Protein AF-A0A4Q5X3L7-F1 (afdb_monomer)

pLDDT: mean 74.36, std 20.64, range [27.23, 98.25]

Mean predicted aligned error: 11.48 Å

Nearest PDB structures (foldseek):
  7yoo-assembly1_R  TM=2.210E-01  e=7.097E+00  Homo sapiens

Structure (mmCIF, N/CA/C/O backbone):
data_AF-A0A4Q5X3L7-F1
#
_entry.id   AF-A0A4Q5X3L7-F1
#
loop_
_atom_site.group_PDB
_atom_site.id
_atom_site.type_symbol
_atom_site.label_atom_id
_atom_site.label_alt_id
_atom_site.label_comp_id
_atom_site.label_asym_id
_atom_site.label_entity_id
_atom_site.label_seq_id
_atom_site.pdbx_PDB_ins_code
_atom_site.Cartn_x
_atom_site.Cartn_y
_atom_site.Cartn_z
_atom_site.occupancy
_atom_site.B_iso_or_equiv
_atom_site.auth_seq_id
_atom_site.auth_comp_id
_atom_site.auth_asym_id
_atom_site.auth_atom_id
_atom_site.pdbx_PDB_model_num
ATOM 1 N N . MET A 1 1 ? -2.180 -1.768 24.817 1.00 49.53 1 MET A N 1
ATOM 2 C CA . MET A 1 1 ? -1.702 -2.960 24.122 1.00 49.53 1 MET A CA 1
ATOM 3 C C . MET A 1 1 ? -0.194 -2.909 24.045 1.00 49.53 1 MET A C 1
ATOM 5 O O . MET A 1 1 ? 0.427 -1.860 23.988 1.00 49.53 1 MET A O 1
ATOM 9 N N . SER A 1 2 ? 0.393 -4.082 24.228 1.00 53.00 2 SER A N 1
ATOM 10 C CA . SER A 1 2 ? 1.805 -4.273 24.520 1.00 53.00 2 SER A CA 1
ATOM 11 C C . SER A 1 2 ? 2.702 -3.933 23.329 1.00 53.00 2 SER A C 1
ATOM 13 O O . SER A 1 2 ? 2.368 -4.245 22.187 1.00 53.00 2 SER A O 1
ATOM 15 N N . SER A 1 3 ? 3.897 -3.420 23.644 1.00 63.09 3 SER A N 1
ATOM 16 C CA . SER A 1 3 ? 5.099 -3.411 22.789 1.00 63.09 3 SER A CA 1
ATOM 17 C C . SER A 1 3 ? 5.259 -4.686 21.945 1.00 63.09 3 SER A C 1
ATOM 19 O O . SER A 1 3 ? 5.790 -4.628 20.848 1.00 63.09 3 SER A O 1
ATOM 21 N N . GLU A 1 4 ? 4.761 -5.820 22.437 1.00 72.69 4 GLU A N 1
ATOM 22 C CA . GLU A 1 4 ? 4.795 -7.141 21.808 1.00 72.69 4 GLU A CA 1
ATOM 23 C C . GLU A 1 4 ? 3.996 -7.240 20.492 1.00 72.69 4 GLU A C 1
ATOM 25 O O . GLU A 1 4 ? 4.441 -7.915 19.572 1.00 72.69 4 GLU A O 1
ATOM 30 N N . HIS A 1 5 ? 2.850 -6.558 20.342 1.00 76.38 5 HIS A N 1
ATOM 31 C CA . HIS A 1 5 ? 2.081 -6.603 19.081 1.00 76.38 5 HIS A CA 1
ATOM 32 C C . HIS A 1 5 ? 2.692 -5.713 18.003 1.00 76.38 5 HIS A C 1
ATOM 34 O O . HIS A 1 5 ? 2.707 -6.087 16.833 1.00 76.38 5 HIS A O 1
ATOM 40 N N . ALA A 1 6 ? 3.206 -4.548 18.400 1.00 78.06 6 ALA A N 1
ATOM 41 C CA . ALA A 1 6 ? 3.977 -3.684 17.515 1.00 78.06 6 ALA A CA 1
ATOM 42 C C . ALA A 1 6 ? 5.273 -4.383 17.071 1.00 78.06 6 ALA A C 1
ATOM 44 O O . ALA A 1 6 ? 5.627 -4.335 15.897 1.00 78.06 6 ALA A O 1
ATOM 45 N N . GLU A 1 7 ? 5.937 -5.099 17.981 1.00 83.00 7 GLU A N 1
ATOM 46 C CA . GLU A 1 7 ? 7.119 -5.911 17.679 1.00 83.00 7 GLU A CA 1
ATOM 47 C C . GLU A 1 7 ? 6.791 -7.079 16.738 1.00 83.00 7 GLU A C 1
ATOM 49 O O . GLU A 1 7 ? 7.483 -7.266 15.740 1.00 83.00 7 GLU A O 1
ATOM 54 N N . ALA A 1 8 ? 5.702 -7.817 16.984 1.00 85.19 8 ALA A N 1
ATOM 55 C CA . ALA A 1 8 ? 5.246 -8.883 16.091 1.00 85.19 8 ALA A CA 1
ATOM 56 C C . ALA A 1 8 ? 4.895 -8.352 14.690 1.00 85.19 8 ALA A C 1
ATOM 58 O O . ALA A 1 8 ? 5.335 -8.924 13.690 1.00 85.19 8 ALA A O 1
ATOM 59 N N . PHE A 1 9 ? 4.174 -7.226 14.618 1.00 88.44 9 PHE A N 1
ATOM 60 C CA . PHE A 1 9 ? 3.873 -6.550 13.358 1.00 88.44 9 PHE A CA 1
ATOM 61 C C . PHE A 1 9 ? 5.153 -6.149 12.623 1.00 88.44 9 PHE A C 1
ATOM 63 O O . PHE A 1 9 ? 5.262 -6.387 11.420 1.00 88.44 9 PHE A O 1
ATOM 70 N N . MET A 1 10 ? 6.132 -5.566 13.322 1.00 90.81 10 MET A N 1
ATOM 71 C CA . MET A 1 10 ? 7.411 -5.190 12.715 1.00 90.81 10 MET A CA 1
ATOM 72 C C . MET A 1 10 ? 8.159 -6.396 12.174 1.00 90.81 10 MET A C 1
ATOM 74 O O . MET A 1 10 ? 8.520 -6.392 11.005 1.00 90.81 10 MET A O 1
ATOM 78 N N . LEU A 1 11 ? 8.310 -7.459 12.964 1.00 90.69 11 LEU A N 1
ATOM 79 C CA . LEU A 1 11 ? 9.000 -8.672 12.526 1.00 90.69 11 LEU A CA 1
ATOM 80 C C . LEU A 1 11 ? 8.369 -9.271 11.261 1.00 90.69 11 LEU A C 1
ATOM 82 O O . LEU A 1 11 ? 9.079 -9.644 10.326 1.00 90.69 11 LEU A O 1
ATOM 86 N N . ALA A 1 12 ? 7.038 -9.356 11.218 1.00 91.88 12 ALA A N 1
ATOM 87 C CA . ALA A 1 12 ? 6.325 -9.888 10.063 1.00 91.88 12 ALA A CA 1
ATOM 88 C C . ALA A 1 12 ? 6.405 -8.945 8.851 1.00 91.88 12 ALA A C 1
ATOM 90 O O . ALA A 1 12 ? 6.654 -9.390 7.730 1.00 91.88 12 ALA A O 1
ATOM 91 N N . SER A 1 13 ? 6.217 -7.641 9.059 1.00 93.62 13 SER A N 1
ATOM 92 C CA . SER A 1 13 ? 6.234 -6.656 7.975 1.00 93.62 13 SER A CA 1
ATOM 93 C C . SER A 1 13 ? 7.632 -6.414 7.399 1.00 93.62 13 SER A C 1
ATOM 95 O O . SER A 1 13 ? 7.736 -6.277 6.180 1.00 93.62 13 SER A O 1
ATOM 97 N N . ASP A 1 14 ? 8.691 -6.471 8.212 1.00 95.56 14 ASP A N 1
ATOM 98 C CA . ASP A 1 14 ? 10.090 -6.396 7.766 1.00 95.56 14 ASP A CA 1
ATOM 99 C C . ASP A 1 14 ? 10.427 -7.567 6.842 1.00 95.56 14 ASP A C 1
ATOM 101 O O . ASP A 1 14 ? 10.959 -7.368 5.752 1.00 95.56 14 ASP A O 1
ATOM 105 N N . ALA A 1 15 ? 10.024 -8.790 7.202 1.00 96.25 15 ALA A N 1
ATOM 106 C CA . ALA A 1 15 ? 10.246 -9.959 6.351 1.00 96.25 15 ALA A CA 1
ATOM 107 C C . ALA A 1 15 ? 9.572 -9.813 4.971 1.00 96.25 15 ALA A C 1
ATOM 109 O O . ALA A 1 15 ? 10.142 -10.176 3.938 1.00 96.25 15 ALA A O 1
ATOM 110 N N . VAL A 1 16 ? 8.358 -9.255 4.936 1.00 96.88 16 VAL A N 1
ATOM 111 C CA . VAL A 1 16 ? 7.615 -9.010 3.689 1.00 96.88 16 VAL A CA 1
ATOM 112 C C . VAL A 1 16 ? 8.241 -7.864 2.890 1.00 96.88 16 VAL A C 1
ATOM 114 O O . VAL A 1 16 ? 8.295 -7.938 1.655 1.00 96.88 16 VAL A O 1
ATOM 117 N N . TYR A 1 17 ? 8.717 -6.819 3.572 1.00 97.50 17 TYR A N 1
ATOM 118 C CA . TYR A 1 17 ? 9.442 -5.708 2.963 1.00 97.50 17 TYR A CA 1
ATOM 119 C C . TYR A 1 17 ? 10.715 -6.210 2.283 1.00 97.50 17 TYR A C 1
ATOM 121 O O . TYR A 1 17 ? 10.894 -5.971 1.088 1.00 97.50 17 TYR A O 1
ATOM 129 N N . ASP A 1 18 ? 11.534 -6.978 3.001 1.00 97.62 18 ASP A N 1
ATOM 130 C CA . ASP A 1 18 ? 12.798 -7.537 2.524 1.00 97.62 18 ASP A CA 1
ATOM 131 C C . ASP A 1 18 ? 12.600 -8.447 1.307 1.00 97.62 18 ASP A C 1
ATOM 133 O O . ASP A 1 18 ? 13.321 -8.323 0.311 1.00 97.62 18 ASP A O 1
ATOM 137 N N . GLU A 1 19 ? 11.588 -9.324 1.322 1.00 97.31 19 GLU A N 1
ATOM 138 C CA . GLU A 1 19 ? 11.255 -10.149 0.155 1.00 97.31 19 GLU A CA 1
ATOM 139 C C . GLU A 1 19 ? 10.884 -9.301 -1.068 1.00 97.31 19 GLU A C 1
ATOM 141 O O . GLU A 1 19 ? 11.340 -9.572 -2.185 1.00 97.31 19 GLU A O 1
ATOM 146 N N . CYS A 1 20 ? 10.049 -8.275 -0.883 1.00 97.94 20 CYS A N 1
ATOM 147 C CA . CYS A 1 20 ? 9.636 -7.400 -1.978 1.00 97.94 20 CYS A CA 1
ATOM 148 C C . CYS A 1 20 ? 10.814 -6.566 -2.491 1.00 97.94 20 CYS A C 1
ATOM 150 O O . CYS A 1 20 ? 11.009 -6.461 -3.704 1.00 97.94 20 CYS A O 1
ATOM 152 N N . GLN A 1 21 ? 11.644 -6.033 -1.595 1.00 98.00 21 GLN A N 1
ATOM 153 C CA . GLN A 1 21 ? 12.841 -5.278 -1.942 1.00 98.00 21 GLN A CA 1
ATOM 154 C C . GLN A 1 21 ? 13.849 -6.145 -2.707 1.00 98.00 21 GLN A C 1
ATOM 156 O O . GLN A 1 21 ? 14.375 -5.711 -3.734 1.00 98.00 21 GLN A O 1
ATOM 161 N N . ALA A 1 22 ? 14.092 -7.384 -2.273 1.00 98.12 22 ALA A N 1
ATOM 162 C CA . ALA A 1 22 ? 14.962 -8.326 -2.976 1.00 98.12 22 ALA A CA 1
ATOM 163 C C . ALA A 1 22 ? 14.414 -8.689 -4.368 1.00 98.12 22 ALA A C 1
ATOM 165 O O . ALA A 1 22 ? 15.167 -8.786 -5.348 1.00 98.12 22 ALA A O 1
ATOM 166 N N . GLY A 1 23 ? 13.093 -8.841 -4.477 1.00 98.12 23 GLY A N 1
ATOM 167 C CA . GLY A 1 23 ? 12.396 -9.027 -5.744 1.00 98.12 23 GLY A CA 1
ATOM 168 C C . GLY A 1 23 ? 12.583 -7.844 -6.697 1.00 98.12 23 GLY A C 1
ATOM 169 O O . GLY A 1 23 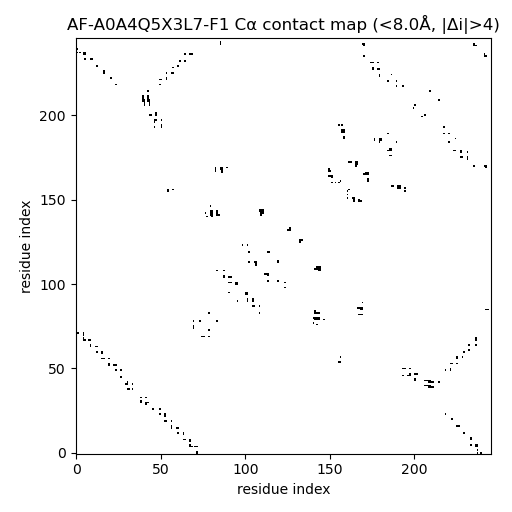? 12.956 -8.038 -7.856 1.00 98.12 23 GLY A O 1
ATOM 170 N N . ILE A 1 24 ? 12.423 -6.618 -6.198 1.00 98.25 24 ILE A N 1
ATOM 171 C CA . ILE A 1 24 ? 12.658 -5.375 -6.947 1.00 98.25 24 ILE A CA 1
ATOM 172 C C . ILE A 1 24 ? 14.127 -5.259 -7.380 1.00 98.25 24 ILE A C 1
ATOM 174 O O . ILE A 1 24 ? 14.402 -4.985 -8.547 1.00 98.25 24 ILE A O 1
ATOM 178 N N . ALA A 1 25 ? 15.080 -5.559 -6.495 1.00 97.75 25 ALA A N 1
ATOM 179 C CA . ALA A 1 25 ? 16.507 -5.560 -6.824 1.00 97.75 25 ALA A CA 1
ATOM 180 C C . ALA A 1 25 ? 16.860 -6.592 -7.914 1.00 97.75 25 ALA A C 1
ATOM 182 O O . ALA A 1 25 ? 17.804 -6.411 -8.686 1.00 97.75 25 ALA A O 1
ATOM 183 N N . THR A 1 26 ? 16.099 -7.684 -8.013 1.00 98.12 26 THR A N 1
ATOM 184 C CA . THR A 1 26 ? 16.244 -8.655 -9.105 1.00 98.12 26 THR A CA 1
ATOM 185 C C . THR A 1 26 ? 15.797 -8.067 -10.446 1.00 98.12 26 THR A C 1
ATOM 187 O O . THR A 1 26 ? 16.439 -8.342 -11.461 1.00 98.12 26 THR A O 1
ATOM 190 N N . LEU A 1 27 ? 14.780 -7.196 -10.466 1.00 98.00 27 LEU A N 1
ATOM 191 C CA . LEU A 1 27 ? 14.381 -6.465 -11.677 1.00 98.00 27 LEU A CA 1
ATOM 192 C C . LEU A 1 27 ? 15.523 -5.568 -12.180 1.00 98.00 27 LEU A C 1
ATOM 194 O O . LEU A 1 27 ? 15.840 -5.592 -13.369 1.00 98.00 27 LEU A O 1
ATOM 198 N N . ASP A 1 28 ? 16.203 -4.852 -11.278 1.00 96.62 28 ASP A N 1
ATOM 199 C CA . ASP A 1 28 ? 17.371 -4.030 -11.631 1.00 96.62 28 ASP A CA 1
ATOM 200 C C . ASP A 1 28 ? 18.507 -4.874 -12.229 1.00 96.62 28 ASP A C 1
ATOM 202 O O . ASP A 1 28 ? 19.097 -4.498 -13.245 1.00 96.62 28 ASP A O 1
ATOM 206 N N . LYS A 1 29 ? 18.783 -6.059 -11.667 1.00 97.12 29 LYS A N 1
ATOM 207 C CA . LYS A 1 29 ? 19.784 -6.990 -12.224 1.00 97.12 29 LYS A CA 1
ATOM 208 C C . LYS A 1 29 ? 19.427 -7.438 -13.643 1.00 97.12 29 LYS A C 1
ATOM 210 O O . LYS A 1 29 ? 20.311 -7.523 -14.499 1.00 97.12 29 LYS A O 1
ATOM 215 N N . ILE A 1 30 ? 18.148 -7.701 -13.919 1.00 96.88 30 ILE A N 1
ATOM 216 C CA . ILE A 1 30 ? 17.678 -8.041 -15.271 1.00 96.88 30 ILE A CA 1
ATOM 217 C C . ILE A 1 30 ? 17.924 -6.865 -16.223 1.00 96.88 30 ILE A C 1
ATOM 219 O O . ILE A 1 30 ? 18.466 -7.057 -17.308 1.00 96.88 30 ILE A O 1
ATOM 223 N N . ILE A 1 31 ? 17.597 -5.638 -15.811 1.00 96.06 31 ILE A N 1
ATOM 224 C CA . ILE A 1 31 ? 17.794 -4.434 -16.633 1.00 96.06 31 ILE A CA 1
ATOM 225 C C . ILE A 1 31 ? 19.276 -4.232 -16.961 1.00 96.06 31 ILE A C 1
ATOM 227 O O . ILE A 1 31 ? 19.621 -4.014 -18.120 1.00 96.06 31 ILE A O 1
ATOM 231 N N . VAL A 1 32 ? 20.157 -4.333 -15.962 1.00 93.88 32 VAL A N 1
ATOM 232 C CA . VAL A 1 32 ? 21.606 -4.126 -16.129 1.00 93.88 32 VAL A CA 1
ATOM 233 C C . VAL A 1 32 ? 22.259 -5.230 -16.968 1.00 93.88 32 VAL A C 1
ATOM 235 O O . VAL A 1 32 ? 23.222 -4.962 -17.681 1.00 93.88 32 VAL A O 1
ATOM 238 N N . SER A 1 33 ? 21.737 -6.459 -16.919 1.00 94.31 33 SER A N 1
ATOM 239 C CA . SER A 1 33 ? 22.231 -7.574 -17.741 1.00 94.31 33 SER A CA 1
ATOM 240 C C . SER A 1 33 ? 21.705 -7.567 -19.182 1.00 94.31 33 SER A C 1
ATOM 242 O O . SER A 1 33 ? 22.247 -8.278 -20.031 1.00 94.31 33 SER A O 1
ATOM 244 N N . CYS A 1 34 ? 20.690 -6.756 -19.495 1.00 93.00 34 CYS A N 1
ATOM 245 C CA . CYS A 1 34 ? 20.227 -6.574 -20.866 1.00 93.00 34 CYS A CA 1
ATOM 246 C C . CYS A 1 34 ? 21.252 -5.798 -21.705 1.00 93.00 34 CYS A C 1
ATOM 248 O O . CYS A 1 34 ? 21.864 -4.835 -21.248 1.00 93.00 34 CYS A O 1
ATOM 250 N N . SER A 1 35 ? 21.366 -6.160 -22.987 1.00 92.81 35 SER A N 1
ATOM 251 C CA . SER A 1 35 ? 22.066 -5.329 -23.975 1.00 92.81 35 SER A CA 1
ATOM 252 C C . SER A 1 35 ? 21.499 -3.906 -23.973 1.00 92.81 35 SER A C 1
ATOM 254 O O . SER A 1 35 ? 20.279 -3.733 -23.900 1.00 92.81 35 SER A O 1
ATOM 256 N N . SER A 1 36 ? 22.368 -2.903 -24.141 1.00 89.62 36 SER A N 1
ATOM 257 C CA . SER A 1 36 ? 21.999 -1.480 -24.201 1.00 89.62 36 SER A CA 1
ATOM 258 C C . SER A 1 36 ? 20.916 -1.166 -25.239 1.00 89.62 36 SER A C 1
ATOM 260 O O . SER A 1 36 ? 20.162 -0.210 -25.070 1.00 89.62 36 SER A O 1
ATOM 262 N N . LEU A 1 37 ? 20.797 -1.997 -26.281 1.00 89.88 37 LEU A N 1
ATOM 263 C CA . LEU A 1 37 ? 19.760 -1.905 -27.313 1.00 89.88 37 LEU A CA 1
ATOM 264 C C . LEU A 1 37 ? 18.338 -2.146 -26.780 1.00 89.88 37 LEU A C 1
ATOM 266 O O . LEU A 1 37 ? 17.383 -1.637 -27.362 1.00 89.88 37 LEU A O 1
ATOM 270 N N . TYR A 1 38 ? 18.198 -2.915 -25.696 1.00 90.94 38 TYR A N 1
ATOM 271 C CA . TYR A 1 38 ? 16.909 -3.355 -25.154 1.00 90.94 38 TYR A CA 1
ATOM 272 C C . TYR A 1 38 ? 16.645 -2.879 -23.723 1.00 90.94 38 TYR A C 1
ATOM 274 O O . TYR A 1 38 ? 15.558 -3.106 -23.196 1.00 90.94 38 TYR A O 1
ATOM 282 N N . THR A 1 39 ? 17.603 -2.218 -23.070 1.00 93.31 39 THR A N 1
ATOM 283 C CA . THR A 1 39 ? 17.503 -1.846 -21.649 1.00 93.31 39 THR A CA 1
ATOM 284 C C . THR A 1 39 ? 16.272 -0.981 -21.342 1.00 93.31 39 THR A C 1
ATOM 286 O O . THR A 1 39 ? 15.605 -1.195 -20.332 1.00 93.31 39 THR A O 1
ATOM 289 N N . ASN A 1 40 ? 15.919 -0.029 -22.211 1.00 91.62 40 ASN A N 1
ATOM 290 C CA . ASN A 1 40 ? 14.751 0.840 -21.994 1.00 91.62 40 ASN A CA 1
ATOM 291 C C . ASN A 1 40 ? 13.416 0.101 -22.203 1.00 91.62 40 ASN A C 1
ATOM 293 O O . ASN A 1 40 ? 12.417 0.407 -21.550 1.00 91.62 40 ASN A O 1
ATOM 297 N N . GLN A 1 41 ? 13.388 -0.886 -23.098 1.00 91.88 41 GLN A N 1
ATOM 298 C CA . GLN A 1 41 ? 12.243 -1.767 -23.310 1.00 91.88 41 GLN A CA 1
ATOM 299 C C . GLN A 1 41 ? 12.096 -2.740 -22.139 1.00 91.88 41 GLN A C 1
ATOM 301 O O . GLN A 1 41 ? 10.982 -2.945 -21.668 1.00 91.88 41 GLN A O 1
ATOM 306 N N . ALA A 1 42 ? 13.208 -3.271 -21.622 1.00 93.12 42 ALA A N 1
ATOM 307 C CA . ALA A 1 42 ? 13.227 -4.114 -20.432 1.00 93.12 42 ALA A CA 1
ATOM 308 C C . ALA A 1 42 ? 12.676 -3.363 -19.211 1.00 93.12 42 ALA A C 1
ATOM 310 O O . ALA A 1 42 ? 11.782 -3.874 -18.546 1.00 93.12 42 ALA A O 1
ATOM 311 N N . ARG A 1 43 ? 13.115 -2.118 -18.967 1.00 94.94 43 ARG A N 1
ATOM 312 C CA . ARG A 1 43 ? 12.538 -1.254 -17.918 1.00 94.94 43 ARG A CA 1
ATOM 313 C C . ARG A 1 43 ? 11.023 -1.146 -18.035 1.00 94.94 43 ARG A C 1
ATOM 315 O O . ARG A 1 43 ? 10.322 -1.347 -17.052 1.00 94.94 43 ARG A O 1
ATOM 322 N N . ASN A 1 44 ? 10.527 -0.858 -19.239 1.00 91.81 44 ASN A N 1
ATOM 323 C CA . ASN A 1 44 ? 9.093 -0.746 -19.479 1.00 91.81 44 ASN A CA 1
ATOM 324 C C 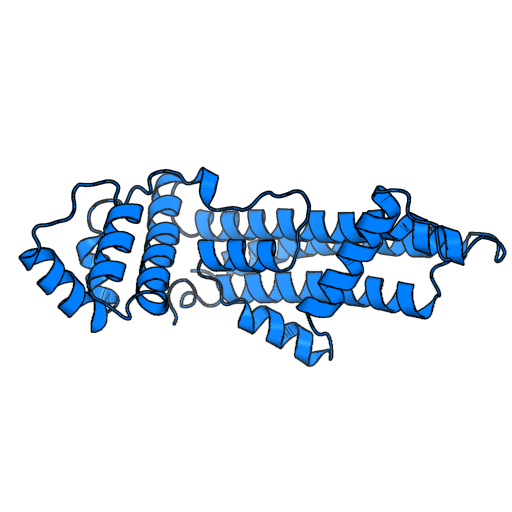. ASN A 1 44 ? 8.378 -2.080 -19.182 1.00 91.81 44 ASN A C 1
ATOM 326 O O . ASN A 1 44 ? 7.472 -2.128 -18.357 1.00 91.81 44 ASN A O 1
ATOM 330 N N . ALA A 1 45 ? 8.863 -3.188 -19.748 1.00 91.25 45 ALA A N 1
ATOM 331 C CA . ALA A 1 45 ? 8.290 -4.520 -19.553 1.00 91.25 45 ALA A CA 1
ATOM 332 C C . ALA A 1 45 ? 8.250 -4.980 -18.082 1.00 91.25 45 ALA A C 1
ATOM 334 O O . ALA A 1 45 ? 7.433 -5.830 -17.732 1.00 91.25 45 ALA A O 1
ATOM 335 N N . LEU A 1 46 ? 9.107 -4.426 -17.220 1.00 95.38 46 LEU A N 1
ATOM 336 C CA . LEU A 1 46 ? 9.197 -4.785 -15.804 1.00 95.38 46 LEU A CA 1
ATOM 337 C C . LEU A 1 46 ? 8.362 -3.886 -14.876 1.00 95.38 46 LEU A C 1
ATOM 339 O O . LEU A 1 46 ? 8.207 -4.232 -13.704 1.00 95.38 46 LEU A O 1
ATOM 343 N N . VAL A 1 47 ? 7.759 -2.790 -15.358 1.00 95.44 47 VAL A N 1
ATOM 344 C CA . VAL A 1 47 ? 6.861 -1.951 -14.532 1.00 95.44 47 VAL A CA 1
ATOM 345 C C . VAL A 1 47 ? 5.676 -2.742 -13.951 1.00 95.44 47 VAL A C 1
ATOM 347 O O . VAL A 1 47 ? 5.381 -2.560 -12.770 1.00 95.44 47 VAL A O 1
ATOM 350 N N . PRO A 1 48 ? 5.009 -3.659 -14.684 1.00 95.06 48 PRO A N 1
ATOM 351 C CA . PRO A 1 48 ? 3.952 -4.482 -14.102 1.00 95.06 48 PRO A CA 1
ATOM 352 C C . PRO A 1 48 ? 4.442 -5.365 -12.949 1.00 95.06 48 PRO A C 1
ATOM 354 O O . PRO A 1 48 ? 3.706 -5.559 -11.985 1.00 95.06 48 PRO A O 1
ATOM 357 N N . ALA A 1 49 ? 5.684 -5.858 -13.014 1.00 96.62 49 ALA A N 1
ATOM 358 C CA . ALA A 1 49 ? 6.288 -6.625 -11.927 1.00 96.62 49 ALA A CA 1
ATOM 359 C C . ALA A 1 49 ? 6.604 -5.732 -10.717 1.00 96.62 49 ALA A C 1
ATOM 361 O O . ALA A 1 49 ? 6.307 -6.114 -9.588 1.00 96.62 49 ALA A O 1
ATOM 362 N N . LEU A 1 50 ? 7.130 -4.522 -10.943 1.00 97.50 50 LEU A N 1
ATOM 363 C CA . LEU A 1 50 ? 7.334 -3.525 -9.886 1.00 97.50 50 LEU A CA 1
ATOM 364 C C . LEU A 1 50 ? 6.017 -3.199 -9.162 1.00 97.50 50 LEU A C 1
ATOM 366 O O . LEU A 1 50 ? 5.957 -3.234 -7.934 1.00 97.50 50 LEU A O 1
ATOM 370 N N . TYR A 1 51 ? 4.942 -2.960 -9.919 1.00 96.88 51 TYR A N 1
ATOM 371 C CA . TYR A 1 51 ? 3.607 -2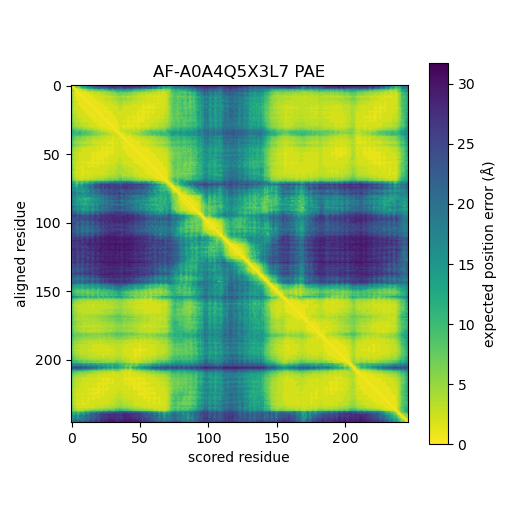.748 -9.363 1.00 96.88 51 TYR A CA 1
ATOM 372 C C . TYR A 1 51 ? 3.094 -3.962 -8.578 1.00 96.88 51 TYR A C 1
ATOM 374 O O . TYR A 1 51 ? 2.496 -3.798 -7.518 1.00 96.88 51 TYR A O 1
ATOM 382 N N . ALA A 1 52 ? 3.336 -5.178 -9.071 1.00 96.06 52 ALA A N 1
ATOM 383 C CA . ALA A 1 52 ? 2.924 -6.396 -8.383 1.00 96.06 52 ALA A CA 1
ATOM 384 C C . ALA A 1 52 ? 3.606 -6.548 -7.013 1.00 96.06 52 ALA A C 1
ATOM 386 O O . ALA A 1 52 ? 2.961 -7.011 -6.075 1.00 96.06 52 ALA A O 1
ATOM 387 N N . TYR A 1 53 ? 4.867 -6.121 -6.863 1.00 97.62 53 TYR A N 1
ATOM 388 C CA . TYR A 1 53 ? 5.528 -6.083 -5.552 1.00 97.62 53 TYR A CA 1
ATOM 389 C C . TYR A 1 53 ? 4.864 -5.087 -4.601 1.00 97.62 53 TYR A C 1
ATOM 391 O O . TYR A 1 53 ? 4.598 -5.449 -3.457 1.00 97.62 53 TYR A O 1
ATOM 399 N N . TRP A 1 54 ? 4.520 -3.884 -5.074 1.00 95.88 54 TRP A N 1
ATOM 400 C CA . TRP A 1 54 ? 3.736 -2.928 -4.284 1.00 95.88 54 TRP A CA 1
ATOM 401 C C . TRP A 1 54 ? 2.393 -3.522 -3.843 1.00 95.88 54 TRP A C 1
ATOM 403 O O . TRP A 1 54 ? 2.060 -3.522 -2.661 1.00 95.88 54 TRP A O 1
ATOM 413 N N . GLU A 1 55 ? 1.621 -4.050 -4.791 1.00 95.06 55 GLU A N 1
ATOM 414 C CA . GLU A 1 55 ? 0.299 -4.607 -4.522 1.00 95.06 55 GLU A CA 1
ATOM 415 C C . GLU A 1 55 ? 0.368 -5.789 -3.547 1.00 95.06 55 GLU A C 1
ATOM 417 O O . GLU A 1 55 ? -0.444 -5.875 -2.621 1.00 95.06 55 GLU A O 1
ATOM 422 N N . ARG A 1 56 ? 1.351 -6.679 -3.726 1.00 94.94 56 ARG A N 1
ATOM 423 C CA . ARG A 1 56 ? 1.625 -7.784 -2.804 1.00 94.94 56 ARG A CA 1
ATOM 424 C C . ARG A 1 56 ? 1.921 -7.251 -1.408 1.00 94.94 56 ARG A C 1
ATOM 426 O O . ARG A 1 56 ? 1.252 -7.666 -0.465 1.00 94.94 56 ARG A O 1
ATOM 433 N N . PHE A 1 57 ? 2.893 -6.347 -1.292 1.00 96.50 57 PHE A N 1
ATOM 434 C CA . PHE A 1 57 ? 3.305 -5.767 -0.021 1.00 96.50 57 PHE A CA 1
ATOM 435 C C . PHE A 1 57 ? 2.106 -5.152 0.703 1.00 96.50 57 PHE A C 1
ATOM 437 O O . PHE A 1 57 ? 1.783 -5.573 1.809 1.00 96.50 57 PHE A O 1
ATOM 444 N N . PHE A 1 58 ? 1.373 -4.254 0.036 1.00 94.12 58 PHE A N 1
ATOM 445 C CA . PHE A 1 58 ? 0.190 -3.602 0.593 1.00 94.12 58 PHE A CA 1
ATOM 446 C C . PHE A 1 58 ? -0.835 -4.606 1.124 1.00 94.12 58 PHE A C 1
ATOM 448 O O . PHE A 1 58 ? -1.333 -4.450 2.231 1.00 94.12 58 PHE A O 1
ATOM 455 N N . ARG A 1 59 ? -1.164 -5.655 0.364 1.00 91.44 59 ARG A N 1
ATOM 456 C CA . ARG A 1 59 ? -2.168 -6.638 0.800 1.00 91.44 59 ARG A CA 1
ATOM 457 C C . ARG A 1 59 ? -1.706 -7.437 2.009 1.00 91.44 59 ARG A C 1
ATOM 459 O O . ARG A 1 59 ? -2.502 -7.663 2.916 1.00 91.44 59 ARG A O 1
ATOM 466 N N . VAL A 1 60 ? -0.447 -7.868 2.010 1.00 92.69 60 VAL A N 1
ATOM 467 C CA . VAL A 1 60 ? 0.100 -8.709 3.076 1.00 92.69 60 VAL A CA 1
ATOM 468 C C . VAL A 1 60 ? 0.255 -7.910 4.366 1.00 92.69 60 VAL A C 1
ATOM 470 O O . VAL A 1 60 ? -0.261 -8.346 5.388 1.00 92.69 60 VAL A O 1
ATOM 473 N N . ILE A 1 61 ? 0.858 -6.716 4.333 1.00 92.06 61 ILE A N 1
ATOM 474 C CA . ILE A 1 61 ? 1.010 -5.898 5.549 1.00 92.06 61 ILE A CA 1
ATOM 475 C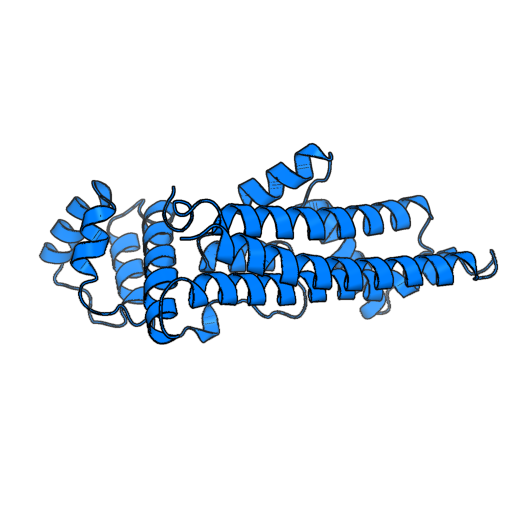 C . ILE A 1 61 ? -0.339 -5.455 6.114 1.00 92.06 61 ILE A C 1
ATOM 477 O O . ILE A 1 61 ? -0.473 -5.292 7.318 1.00 92.06 61 ILE A O 1
ATOM 481 N N . PHE A 1 62 ? -1.347 -5.236 5.265 1.00 88.69 62 PHE A N 1
ATOM 482 C CA . PHE A 1 62 ? -2.665 -4.813 5.728 1.00 88.69 62 PHE A CA 1
ATOM 483 C C . PHE A 1 62 ? -3.414 -5.988 6.362 1.00 88.69 62 PHE A C 1
ATOM 485 O O . PHE A 1 62 ? -4.128 -5.806 7.345 1.00 88.69 62 PHE A O 1
ATOM 492 N N . ALA A 1 63 ? -3.218 -7.204 5.841 1.00 85.69 63 ALA A N 1
ATOM 493 C CA . ALA A 1 63 ? -3.677 -8.426 6.491 1.00 85.69 63 ALA A CA 1
ATOM 494 C C . ALA A 1 63 ? -2.959 -8.658 7.829 1.00 85.69 63 ALA A C 1
ATOM 496 O O . ALA A 1 63 ? -3.618 -8.990 8.810 1.00 85.69 63 ALA A O 1
ATOM 497 N N . GLU A 1 64 ? -1.649 -8.415 7.893 1.00 87.50 64 GLU A N 1
ATOM 498 C CA . GLU A 1 64 ? -0.874 -8.509 9.134 1.00 87.50 64 GLU A CA 1
ATOM 499 C C . GLU A 1 64 ? -1.307 -7.450 10.150 1.00 87.50 64 GLU A C 1
ATOM 501 O O . GLU A 1 64 ? -1.510 -7.753 11.318 1.00 87.50 64 GLU A O 1
ATOM 506 N N . PHE A 1 65 ? -1.568 -6.221 9.703 1.00 85.19 65 PHE A N 1
ATOM 507 C CA . PHE A 1 65 ? -2.137 -5.168 10.540 1.00 85.19 65 PHE A CA 1
ATOM 508 C C . PHE A 1 65 ? -3.463 -5.618 11.167 1.00 85.19 65 PHE A C 1
ATOM 510 O O . PHE A 1 65 ? -3.650 -5.499 12.377 1.00 85.19 65 PHE A O 1
ATOM 517 N N . LEU A 1 66 ? -4.372 -6.186 10.364 1.00 79.56 66 LEU A N 1
ATOM 518 C CA . LEU A 1 66 ? -5.631 -6.745 10.865 1.00 79.56 66 LEU A CA 1
ATOM 519 C C . LEU A 1 66 ? -5.391 -7.903 11.838 1.00 79.56 66 LEU A C 1
ATOM 521 O O . LEU A 1 66 ? -6.107 -8.018 12.833 1.00 79.56 66 LEU A O 1
ATOM 525 N N . HIS A 1 67 ? -4.391 -8.744 11.570 1.00 79.25 67 HIS A N 1
ATOM 526 C CA . HIS A 1 67 ? -4.004 -9.836 12.451 1.00 79.25 67 HIS A CA 1
ATOM 527 C C . HIS A 1 67 ? -3.512 -9.312 13.805 1.00 79.25 67 HIS A C 1
ATOM 529 O O . HIS A 1 67 ? -4.097 -9.672 14.824 1.00 79.25 67 HIS A O 1
ATOM 535 N N . CYS A 1 68 ? -2.534 -8.408 13.844 1.00 78.12 68 CYS A N 1
ATOM 536 C CA . CYS A 1 68 ? -2.009 -7.826 15.081 1.00 78.12 68 CYS A CA 1
ATOM 537 C C . CYS A 1 68 ? -3.080 -7.044 15.855 1.00 78.12 68 CYS A C 1
ATOM 539 O O . CYS A 1 68 ? -3.197 -7.204 17.072 1.00 78.12 68 CYS A O 1
ATOM 541 N N . ALA A 1 69 ? -3.924 -6.277 15.153 1.00 71.38 69 ALA A N 1
ATOM 542 C CA . ALA A 1 69 ? -5.079 -5.610 15.751 1.00 71.38 69 ALA A CA 1
ATOM 543 C C . ALA A 1 69 ? -6.082 -6.611 16.366 1.00 71.38 69 ALA A C 1
ATOM 545 O O . ALA A 1 69 ? -6.762 -6.279 17.334 1.00 71.38 69 ALA A O 1
ATOM 546 N N . SER A 1 70 ? -6.162 -7.839 15.837 1.00 68.31 70 SER A N 1
ATOM 547 C CA . SER A 1 70 ? -7.041 -8.902 16.346 1.00 68.31 70 SER A CA 1
ATOM 548 C C . SER A 1 70 ? -6.453 -9.703 17.508 1.00 68.31 70 SER A C 1
ATOM 550 O O . SER A 1 70 ? -7.137 -9.958 18.498 1.00 68.31 70 SER A O 1
ATOM 552 N N . VAL A 1 71 ? -5.175 -10.085 17.422 1.00 64.75 71 VAL A N 1
ATOM 553 C CA . VAL A 1 71 ? -4.500 -10.926 18.422 1.00 64.75 71 VAL A CA 1
ATOM 554 C C . VAL A 1 71 ? -4.359 -10.180 19.747 1.00 64.75 71 VAL A C 1
ATOM 556 O O . VAL A 1 71 ? -4.459 -10.794 20.809 1.00 64.75 71 VAL A O 1
ATOM 559 N N . GLY A 1 72 ? -4.265 -8.848 19.693 1.00 56.09 72 GLY A N 1
ATOM 560 C CA . GLY A 1 72 ? -4.234 -7.996 20.874 1.00 56.09 72 GLY A CA 1
ATOM 561 C C . GLY A 1 72 ? -5.526 -7.921 21.681 1.00 56.09 72 GLY A C 1
ATOM 562 O O . GLY A 1 72 ? -5.475 -7.406 22.798 1.00 56.09 72 GLY A O 1
ATOM 563 N N . SER A 1 73 ? -6.667 -8.414 21.172 1.00 49.66 73 SER A N 1
ATOM 564 C CA . SER A 1 73 ? -7.957 -8.453 21.884 1.00 49.66 73 SER A CA 1
ATOM 565 C C . SER A 1 73 ? -9.025 -9.298 21.153 1.00 49.66 73 SER A C 1
ATOM 567 O O . SER A 1 73 ? -9.888 -8.748 20.475 1.00 49.66 73 SER A O 1
ATOM 569 N N . ARG A 1 74 ? -9.057 -10.614 21.438 1.00 45.06 74 ARG A N 1
ATOM 570 C CA . ARG A 1 74 ? -10.235 -11.519 21.328 1.00 45.06 74 ARG A CA 1
ATOM 571 C C . ARG A 1 74 ? -10.700 -11.981 19.913 1.00 45.06 74 ARG A C 1
ATOM 573 O O . ARG A 1 74 ? -10.277 -11.454 18.893 1.00 45.06 74 ARG A O 1
ATOM 580 N N . PRO A 1 75 ? -11.524 -13.059 19.834 1.00 46.34 75 PRO A N 1
ATOM 581 C CA . PRO A 1 75 ? -11.965 -13.715 18.587 1.00 46.34 75 PRO A CA 1
ATOM 582 C C . PRO A 1 75 ? -12.660 -12.826 17.537 1.00 46.34 75 PRO A C 1
ATOM 584 O O . PRO A 1 75 ? -13.279 -11.818 17.850 1.00 46.34 75 PRO A O 1
ATOM 587 N N . LEU A 1 76 ? -12.654 -13.293 16.279 1.00 42.38 76 LEU A N 1
ATOM 588 C CA . LEU A 1 76 ? -13.102 -12.620 15.041 1.00 42.38 76 LEU A CA 1
ATOM 589 C C . LEU A 1 76 ? -14.459 -11.871 15.094 1.00 42.38 76 LEU A C 1
ATOM 591 O O . LEU A 1 76 ? -14.673 -10.924 14.344 1.00 42.38 76 LEU A O 1
ATOM 595 N N . HIS A 1 77 ? -15.390 -12.275 15.960 1.00 47.59 77 HIS A N 1
ATOM 596 C CA . HIS A 1 77 ? -16.683 -11.596 16.120 1.00 47.59 77 HIS A CA 1
ATOM 597 C C . HIS A 1 77 ? -16.583 -10.287 16.925 1.00 47.59 77 HIS A C 1
ATOM 599 O O . HIS A 1 77 ? -17.454 -9.432 16.805 1.00 47.59 77 HIS A O 1
ATOM 605 N N . GLU A 1 78 ? -15.516 -10.102 17.701 1.00 45.91 78 GLU A N 1
ATOM 606 C CA . GLU A 1 78 ? -15.220 -8.867 18.433 1.00 45.91 78 GLU A CA 1
ATOM 607 C C . GLU A 1 78 ? -14.404 -7.872 17.590 1.00 45.91 78 GLU A C 1
ATOM 609 O O . GLU A 1 78 ? -14.571 -6.660 17.714 1.00 45.91 78 GLU A O 1
ATOM 614 N N . LEU A 1 79 ? -13.626 -8.367 16.621 1.00 49.69 79 LEU A N 1
ATOM 615 C CA . LEU A 1 79 ? -13.078 -7.570 15.511 1.00 49.69 79 LEU A CA 1
ATOM 616 C C . LEU A 1 79 ? -14.192 -6.801 14.781 1.00 49.69 79 LEU A C 1
ATOM 618 O O . LEU A 1 79 ? -14.047 -5.609 14.506 1.00 49.69 79 LEU A O 1
ATOM 622 N N . ASN A 1 80 ? -15.334 -7.465 14.542 1.00 51.69 80 ASN A N 1
ATOM 623 C CA . ASN A 1 80 ? -16.525 -6.846 13.952 1.00 51.69 80 ASN A CA 1
ATOM 624 C C . ASN A 1 80 ? -17.103 -5.718 14.816 1.00 51.69 80 ASN A C 1
ATOM 626 O O . ASN A 1 80 ? -17.696 -4.766 14.310 1.00 51.69 80 ASN A O 1
ATOM 630 N N . HIS A 1 81 ? -16.918 -5.817 16.125 1.00 49.69 81 HIS A N 1
ATOM 631 C CA . HIS A 1 81 ? -17.384 -4.817 17.062 1.00 49.69 81 HIS A CA 1
ATOM 632 C C . HIS A 1 81 ? -16.472 -3.583 17.049 1.00 49.69 81 HIS A C 1
ATOM 634 O O . HIS A 1 81 ? -16.954 -2.468 16.866 1.00 49.69 81 HIS A O 1
ATOM 640 N N . ASN A 1 82 ? -15.153 -3.766 17.158 1.00 50.00 82 ASN A N 1
ATOM 641 C CA . ASN A 1 82 ? -14.192 -2.662 17.294 1.00 50.00 82 ASN A CA 1
ATOM 642 C C . ASN A 1 82 ? -13.990 -1.863 15.998 1.00 50.00 82 ASN A C 1
ATOM 644 O O . ASN A 1 82 ? -14.144 -0.641 15.995 1.00 50.00 82 ASN A O 1
ATOM 648 N N . LEU A 1 83 ? -13.732 -2.540 14.875 1.00 53.44 83 LEU A N 1
ATOM 649 C CA . LEU A 1 83 ? -13.661 -1.903 13.547 1.00 53.44 83 LEU A CA 1
ATOM 650 C C . LEU A 1 83 ? -15.005 -1.278 13.150 1.00 53.44 83 LEU A C 1
ATOM 652 O O . LEU A 1 83 ? -15.085 -0.247 12.481 1.00 53.44 83 LEU A O 1
ATOM 656 N N . GLY A 1 84 ? -16.075 -1.882 13.64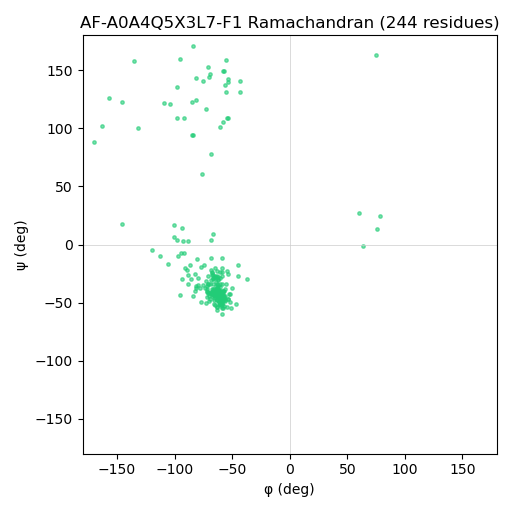3 1.00 54.81 84 GLY A N 1
ATOM 657 C CA . GLY A 1 84 ? -17.415 -1.371 13.558 1.00 54.81 84 GLY A CA 1
ATOM 658 C C . GLY A 1 84 ? -17.634 -0.039 14.282 1.00 54.81 84 GLY A C 1
ATOM 659 O O . GLY A 1 84 ? -18.095 0.937 13.685 1.00 54.81 84 GLY A O 1
ATOM 660 N N . ARG A 1 85 ? -17.277 0.024 15.567 1.00 53.25 85 ARG A N 1
ATOM 661 C CA . ARG A 1 85 ? -17.327 1.242 16.392 1.00 53.25 85 ARG A CA 1
ATOM 662 C C . ARG A 1 85 ? -16.490 2.369 15.794 1.00 53.25 85 ARG A C 1
ATOM 664 O O . ARG A 1 85 ? -16.938 3.512 15.757 1.00 53.25 85 ARG A O 1
ATOM 671 N N . LEU A 1 86 ? -15.322 2.029 15.262 1.00 55.78 86 LEU A N 1
ATOM 672 C CA . LEU A 1 86 ? -14.445 2.922 14.508 1.00 55.78 86 LEU A CA 1
ATOM 673 C C . LEU A 1 86 ? -15.114 3.512 13.268 1.00 55.78 86 LEU A C 1
ATOM 675 O O . LEU A 1 86 ? -15.131 4.729 13.069 1.00 55.78 86 LEU A O 1
ATOM 679 N N . ARG A 1 87 ? -15.714 2.650 12.443 1.00 57.19 87 ARG A N 1
ATOM 680 C CA . ARG A 1 87 ? -16.464 3.074 11.261 1.00 57.19 87 ARG A CA 1
ATOM 681 C C . ARG A 1 87 ? -17.648 3.959 11.641 1.00 57.19 87 ARG A C 1
ATOM 683 O O . ARG A 1 87 ? -17.886 4.954 10.960 1.00 57.19 87 ARG A O 1
ATOM 690 N N . LEU A 1 88 ? -18.377 3.607 12.703 1.00 56.59 88 LEU A N 1
ATOM 691 C CA . LEU A 1 88 ? -19.486 4.401 13.225 1.00 56.59 88 LEU A CA 1
ATOM 692 C C . LEU A 1 88 ? -18.997 5.789 13.606 1.00 56.59 88 LEU A C 1
ATOM 694 O O . LEU A 1 88 ? -19.444 6.755 13.002 1.00 56.59 88 LEU A O 1
ATOM 698 N N . ARG A 1 89 ? -18.039 5.875 14.526 1.00 55.38 89 ARG A N 1
ATOM 699 C CA . ARG A 1 89 ? -17.438 7.125 14.989 1.00 55.38 89 ARG A CA 1
ATOM 700 C C . ARG A 1 89 ? -17.052 8.048 13.832 1.00 55.38 89 ARG A C 1
ATOM 702 O O . ARG A 1 89 ? -17.517 9.181 13.787 1.00 55.38 89 ARG A O 1
ATOM 709 N N . ARG A 1 90 ? -16.311 7.536 12.847 1.00 56.41 90 ARG A N 1
ATOM 710 C CA . ARG A 1 90 ? -15.885 8.333 11.692 1.00 56.41 90 ARG A CA 1
ATOM 711 C C . ARG A 1 90 ? -17.053 8.756 10.810 1.00 56.41 90 ARG A C 1
ATOM 713 O O . ARG A 1 90 ? -17.074 9.875 10.312 1.00 56.41 90 ARG A O 1
ATOM 720 N N . GLU A 1 91 ? -18.040 7.895 10.577 1.00 54.62 91 GLU A N 1
ATOM 721 C CA . GLU A 1 91 ? -19.248 8.288 9.844 1.00 54.62 91 GLU A CA 1
ATOM 722 C C . GLU A 1 91 ? -20.034 9.372 10.604 1.00 54.62 91 GLU A C 1
ATOM 724 O O . GLU A 1 91 ? -20.554 10.279 9.957 1.00 54.62 91 GLU A O 1
ATOM 729 N N . LEU A 1 92 ? -20.046 9.363 11.943 1.00 54.47 92 LEU A N 1
ATOM 730 C CA . LEU A 1 92 ? -20.568 10.479 12.739 1.00 54.47 92 LEU A CA 1
ATOM 731 C C . LEU A 1 92 ? -19.692 11.731 12.528 1.00 54.47 92 LEU A C 1
ATOM 733 O O . LEU A 1 92 ? -20.203 12.759 12.112 1.00 54.47 92 LEU A O 1
ATOM 737 N N . GLU A 1 93 ? -18.373 11.659 12.683 1.00 53.22 93 GLU A N 1
ATOM 738 C CA . GLU A 1 93 ? -17.467 12.813 12.513 1.00 53.22 93 GLU A CA 1
ATOM 739 C C . GLU A 1 93 ? -17.507 13.419 11.095 1.00 53.22 93 GLU A C 1
ATOM 741 O O . GLU A 1 93 ? -17.451 14.638 10.932 1.00 53.22 93 GLU A O 1
ATOM 746 N N . THR A 1 94 ? -17.650 12.586 10.057 1.00 50.88 94 THR A N 1
ATOM 747 C CA . THR A 1 94 ? -17.587 13.022 8.649 1.00 50.88 94 THR A CA 1
ATOM 748 C C . THR A 1 94 ? -18.957 13.355 8.048 1.00 50.88 94 THR A C 1
ATOM 750 O O . THR A 1 94 ? -19.025 14.163 7.126 1.00 50.88 94 THR A O 1
ATOM 753 N N . ARG A 1 95 ? -20.051 12.713 8.495 1.00 50.31 95 ARG A N 1
ATOM 754 C CA . ARG A 1 95 ? -21.403 12.903 7.926 1.00 50.31 95 ARG A CA 1
ATOM 755 C C . ARG A 1 95 ? -22.393 13.586 8.861 1.00 50.31 95 ARG A C 1
ATOM 757 O O . ARG A 1 95 ? -23.462 13.972 8.396 1.00 50.31 95 ARG A O 1
ATOM 764 N N . ALA A 1 96 ? -22.083 13.792 10.138 1.00 51.66 96 ALA A N 1
ATOM 765 C CA . ALA A 1 96 ? -22.971 14.499 11.059 1.00 51.66 96 ALA A CA 1
ATOM 766 C C . ALA A 1 96 ? -22.952 16.016 10.853 1.00 51.66 96 ALA A C 1
ATOM 768 O O . ALA A 1 96 ? -22.614 16.786 11.747 1.00 51.66 96 ALA A O 1
ATOM 769 N N . HIS A 1 97 ? -23.322 16.482 9.667 1.00 49.03 97 HIS A N 1
ATOM 770 C CA . HIS A 1 97 ? -23.678 17.890 9.482 1.00 49.03 97 HIS A CA 1
ATOM 771 C C . HIS A 1 97 ? -25.172 18.096 9.734 1.00 49.03 97 HIS A C 1
ATOM 773 O O . HIS A 1 97 ? -25.601 19.191 10.096 1.00 49.03 97 HIS A O 1
ATOM 779 N N . THR A 1 98 ? -25.959 17.020 9.614 1.00 51.16 98 THR A N 1
ATOM 780 C CA . THR A 1 98 ? -27.381 17.002 9.934 1.00 51.16 98 THR A CA 1
ATOM 781 C C . THR A 1 98 ? -27.766 15.758 10.733 1.00 51.16 98 THR A C 1
ATOM 783 O O . THR A 1 98 ? -27.100 14.722 10.730 1.00 51.16 98 THR A O 1
ATOM 786 N N . ARG A 1 99 ? -28.890 15.867 11.438 1.00 48.59 99 ARG A N 1
ATOM 787 C CA . ARG A 1 99 ? -29.443 14.816 12.294 1.00 48.59 99 ARG A CA 1
ATOM 788 C C . ARG A 1 99 ? -29.917 13.571 11.526 1.00 48.59 99 ARG A C 1
ATOM 790 O O . ARG A 1 99 ? -29.919 12.483 12.095 1.00 48.59 99 ARG A O 1
ATOM 797 N N . ASP A 1 100 ? -30.293 13.713 10.259 1.00 54.81 100 ASP A N 1
ATOM 798 C CA . ASP A 1 100 ? -30.807 12.604 9.445 1.00 54.81 100 ASP A CA 1
ATOM 799 C C . ASP A 1 100 ? -29.681 11.751 8.836 1.00 54.81 100 ASP A C 1
ATOM 801 O O . ASP A 1 100 ? -29.859 10.558 8.586 1.00 54.81 100 ASP A O 1
ATOM 805 N N . ASP A 1 101 ? -28.493 12.326 8.645 1.00 55.88 101 ASP A N 1
ATOM 806 C CA . ASP A 1 101 ? -27.305 11.608 8.165 1.00 55.88 101 ASP A CA 1
ATOM 807 C C . ASP A 1 101 ? -26.738 10.675 9.236 1.00 55.88 101 ASP A C 1
ATOM 809 O O . ASP A 1 101 ? -26.419 9.517 8.968 1.00 55.88 101 ASP A O 1
ATOM 813 N N . LEU A 1 102 ? -26.723 11.169 10.471 1.00 53.47 102 LEU A N 1
ATOM 814 C CA . LEU A 1 102 ? -26.420 10.428 11.690 1.00 53.47 102 LEU A CA 1
ATOM 815 C C . LEU A 1 102 ? -27.339 9.209 11.878 1.00 53.47 102 LEU A C 1
ATOM 817 O O . LEU A 1 102 ? -26.873 8.092 12.107 1.00 53.47 102 LEU A O 1
ATOM 821 N N . LEU A 1 103 ? -28.652 9.418 11.737 1.00 54.12 103 LEU A N 1
ATOM 822 C CA . LEU A 1 103 ? -29.661 8.364 11.861 1.00 54.12 103 LEU A CA 1
ATOM 823 C C . LEU A 1 103 ? -29.530 7.294 10.773 1.00 54.12 103 LEU A C 1
ATOM 825 O O . LEU A 1 103 ? -29.613 6.105 11.075 1.00 54.12 103 LEU A O 1
ATOM 829 N N . ARG A 1 104 ? -29.265 7.702 9.527 1.00 56.16 104 ARG A N 1
ATOM 830 C CA . ARG A 1 104 ? -28.991 6.773 8.421 1.00 56.16 104 ARG A CA 1
ATOM 831 C C . ARG A 1 104 ? -27.694 5.995 8.622 1.00 56.16 104 ARG A C 1
ATOM 833 O O . ARG A 1 104 ? -27.653 4.807 8.313 1.00 56.16 104 ARG A O 1
ATOM 840 N N . GLY A 1 105 ? -26.653 6.635 9.156 1.00 53.59 105 GLY A N 1
ATOM 841 C CA . GLY A 1 105 ? -25.397 5.979 9.519 1.00 53.59 105 GLY A CA 1
ATOM 842 C C . GLY A 1 105 ? -25.622 4.869 10.543 1.00 53.59 105 GLY A C 1
ATOM 843 O O . GLY A 1 105 ? -25.271 3.723 10.281 1.00 53.59 105 GLY A O 1
ATOM 844 N N . LEU A 1 106 ? -26.312 5.181 11.644 1.00 52.62 106 LEU A N 1
ATOM 845 C CA . LEU A 1 106 ? -26.694 4.208 12.674 1.00 52.62 106 LEU A CA 1
ATOM 846 C C . LEU A 1 106 ? -27.548 3.059 12.113 1.00 52.62 106 LEU A C 1
ATOM 848 O O . LEU A 1 106 ? -27.267 1.904 12.414 1.00 52.62 106 LEU A O 1
ATOM 852 N N . GLN A 1 107 ? -28.530 3.351 11.251 1.00 55.84 107 GLN A N 1
ATOM 853 C CA . GLN A 1 107 ? -29.349 2.330 10.573 1.00 55.84 107 GLN A CA 1
ATOM 854 C C . GLN A 1 107 ? -28.526 1.393 9.685 1.00 55.84 107 GLN A C 1
ATOM 856 O O . GLN A 1 107 ? -28.741 0.185 9.679 1.00 55.84 107 GLN A O 1
ATOM 861 N N . THR A 1 108 ? -27.583 1.950 8.924 1.00 51.53 108 THR A N 1
ATOM 862 C CA . THR A 1 108 ? -26.721 1.179 8.013 1.00 51.53 108 THR A CA 1
ATOM 863 C C . THR A 1 108 ? -25.774 0.258 8.788 1.00 51.53 108 THR A C 1
ATOM 865 O O . THR A 1 108 ? -25.298 -0.745 8.263 1.00 51.53 108 THR A O 1
ATOM 868 N N . ILE A 1 109 ? -25.487 0.620 10.037 1.00 47.66 109 ILE A N 1
ATOM 869 C CA . ILE A 1 109 ? -24.479 0.000 10.888 1.00 47.66 109 ILE A CA 1
ATOM 870 C C . ILE A 1 109 ? -25.080 -1.073 11.802 1.00 47.66 109 ILE A C 1
ATOM 872 O O . ILE A 1 109 ? -24.494 -2.145 11.916 1.00 47.66 109 ILE A O 1
ATOM 876 N N . SER A 1 110 ? -26.237 -0.820 12.420 1.00 49.03 110 SER A N 1
ATOM 877 C CA . SER A 1 110 ? -26.841 -1.744 13.392 1.00 49.03 110 SER A CA 1
ATOM 878 C C . SER A 1 110 ? -27.725 -2.826 12.769 1.00 49.03 110 SER A C 1
ATOM 880 O O . SER A 1 110 ? -28.071 -3.786 13.451 1.00 49.03 110 SER A O 1
ATOM 882 N N . GLY A 1 111 ? -28.161 -2.656 11.514 1.00 45.47 111 GLY A N 1
ATOM 883 C CA . GLY A 1 111 ? -29.093 -3.575 10.847 1.00 45.47 111 GLY A CA 1
ATOM 884 C C . GLY A 1 111 ? -30.491 -3.669 11.488 1.00 45.47 111 GLY A C 1
ATOM 885 O O . GLY A 1 111 ? -31.347 -4.385 10.974 1.00 45.47 111 GLY A O 1
ATOM 886 N N . ALA A 1 112 ? -30.749 -2.946 12.584 1.00 46.22 112 ALA A N 1
ATOM 887 C CA . ALA A 1 112 ? -32.019 -2.922 13.303 1.00 46.22 112 ALA A CA 1
ATOM 888 C C . ALA A 1 112 ? -32.905 -1.745 12.854 1.00 46.22 112 ALA A C 1
ATOM 890 O O . ALA A 1 112 ? -32.416 -0.745 12.317 1.00 46.22 112 ALA A O 1
ATOM 891 N N . GLN A 1 113 ? -34.223 -1.836 13.098 1.00 42.66 113 GLN A N 1
ATOM 892 C CA . GLN A 1 113 ? -35.113 -0.682 12.926 1.00 42.66 113 GLN A CA 1
ATOM 893 C C . GLN A 1 113 ? -34.577 0.517 13.727 1.00 42.66 113 GLN A C 1
ATOM 895 O O . GLN A 1 113 ? -34.100 0.330 14.849 1.00 42.66 113 GLN A O 1
ATOM 900 N N . PRO A 1 114 ? -34.643 1.743 13.170 1.00 43.31 114 PRO A N 1
ATOM 901 C CA . PRO A 1 114 ? -34.142 2.924 13.857 1.00 43.31 114 PRO A CA 1
ATOM 902 C C . PRO A 1 114 ? -34.829 3.054 15.220 1.00 43.31 114 PRO A C 1
ATOM 904 O O . PRO A 1 114 ? -36.054 2.895 15.288 1.00 43.31 114 PRO A O 1
ATOM 907 N N . PRO A 1 115 ? -34.088 3.380 16.293 1.00 48.38 115 PRO A N 1
ATOM 908 C CA . PRO A 1 115 ? -34.722 3.700 17.558 1.00 48.38 115 PRO A CA 1
ATOM 909 C C . PRO A 1 115 ? -35.708 4.865 17.357 1.00 48.38 115 PRO A C 1
ATOM 911 O O . PRO A 1 115 ? -35.487 5.723 16.487 1.00 48.38 115 PRO A O 1
ATOM 914 N N . PRO A 1 116 ? -36.798 4.924 18.141 1.00 47.41 116 PRO A N 1
ATOM 915 C CA . PRO A 1 116 ? -37.750 6.023 18.125 1.00 47.41 116 PRO A CA 1
ATOM 916 C C . PRO A 1 116 ? -37.055 7.388 18.075 1.00 47.41 116 PRO A C 1
ATOM 918 O O . PRO A 1 116 ? -36.057 7.633 18.750 1.00 47.41 116 PRO A O 1
ATOM 921 N N . LEU A 1 117 ? -37.616 8.321 17.301 1.00 44.84 117 LEU A N 1
ATOM 922 C CA . LEU A 1 117 ? -37.001 9.613 16.963 1.00 44.84 117 LEU A CA 1
ATOM 923 C C . LEU A 1 117 ? -36.556 10.457 18.187 1.00 44.84 117 LEU A C 1
ATOM 925 O O . LEU A 1 117 ? -35.705 11.345 18.062 1.00 44.84 117 LEU A O 1
ATOM 929 N N . ALA A 1 118 ? -37.156 10.198 19.352 1.00 45.59 118 ALA A N 1
ATOM 930 C CA . ALA A 1 118 ? -36.837 10.803 20.643 1.00 45.59 118 ALA A CA 1
ATOM 931 C C . ALA A 1 118 ? -35.621 10.157 21.341 1.00 45.59 118 ALA A C 1
ATOM 933 O O . ALA A 1 118 ? -34.807 10.880 21.912 1.00 45.59 118 ALA A O 1
ATOM 934 N N . GLU A 1 119 ? -35.452 8.837 21.244 1.00 50.00 119 GLU A N 1
ATOM 935 C CA . GLU A 1 119 ? -34.248 8.133 21.706 1.00 50.00 119 GLU A CA 1
ATOM 936 C C . GLU A 1 119 ? -33.066 8.476 20.813 1.00 50.00 119 GLU A C 1
ATOM 938 O O . GLU A 1 119 ? -32.053 8.942 21.313 1.00 50.00 119 GLU A O 1
ATOM 943 N N . ALA A 1 120 ? -33.243 8.429 19.491 1.00 48.28 120 ALA A N 1
ATOM 944 C CA . ALA A 1 120 ? -32.263 8.932 18.531 1.00 48.28 120 ALA A CA 1
ATOM 945 C C . ALA A 1 120 ? -31.782 10.363 18.844 1.00 48.28 120 ALA A C 1
ATOM 947 O O . ALA A 1 120 ? -30.611 10.680 18.673 1.00 48.28 120 ALA A O 1
ATOM 948 N N . ARG A 1 121 ? -32.670 11.247 19.325 1.00 44.22 121 ARG A N 1
ATOM 949 C CA . ARG A 1 121 ? -32.302 12.613 19.747 1.00 44.22 121 ARG A CA 1
ATOM 950 C C . ARG A 1 121 ? -31.422 12.635 20.986 1.00 44.22 121 ARG A C 1
ATOM 952 O O . ARG A 1 121 ? -30.467 13.401 20.999 1.00 44.22 121 ARG A O 1
ATOM 959 N N . LYS A 1 122 ? -31.745 11.836 22.004 1.00 49.38 122 LYS A N 1
ATOM 960 C CA . LYS A 1 122 ? -30.918 11.717 23.212 1.00 49.38 122 LYS A CA 1
ATOM 961 C C . LYS A 1 122 ? -29.555 11.109 22.889 1.00 49.38 122 LYS A C 1
ATOM 963 O O . LYS A 1 122 ? -28.555 11.659 23.317 1.00 49.38 122 LYS A O 1
ATOM 968 N N . LEU A 1 123 ? -29.540 10.064 22.065 1.00 49.41 123 LEU A N 1
ATOM 969 C CA . LEU A 1 123 ? -28.346 9.342 21.623 1.00 49.41 123 LEU A CA 1
ATOM 970 C C . LEU A 1 123 ? -27.379 10.229 20.833 1.00 49.41 123 LEU A C 1
ATOM 972 O O . LEU A 1 123 ? -26.174 10.170 21.025 1.00 49.41 123 LEU A O 1
ATOM 976 N N . LEU A 1 124 ? -27.906 11.073 19.944 1.00 47.50 124 LEU A N 1
ATOM 977 C CA . LEU A 1 124 ? -27.094 11.987 19.137 1.00 47.50 124 LEU A CA 1
ATOM 978 C C . LEU A 1 124 ? -26.665 13.241 19.898 1.00 47.50 124 LEU A C 1
ATOM 980 O O . LEU A 1 124 ? -25.617 13.805 19.594 1.00 47.50 124 LEU A O 1
ATOM 984 N N . ALA A 1 125 ? -27.466 13.681 20.872 1.00 47.66 125 ALA A N 1
ATOM 985 C CA . ALA A 1 125 ? -27.085 14.757 21.778 1.00 47.66 125 ALA A CA 1
ATOM 986 C C . ALA A 1 125 ? -25.986 14.309 22.755 1.00 47.66 125 ALA A C 1
ATOM 988 O O . ALA A 1 125 ? -25.115 15.110 23.058 1.00 47.66 125 ALA A O 1
ATOM 989 N N . SER A 1 126 ? -25.987 13.044 23.189 1.00 45.12 126 SER A N 1
ATOM 990 C CA . SER A 1 126 ? -24.976 12.494 24.098 1.00 45.12 126 SER A CA 1
ATOM 991 C C . SER A 1 126 ? -23.690 12.054 23.378 1.00 45.12 126 SER A C 1
ATOM 993 O O . SER A 1 126 ? -22.589 12.363 23.821 1.00 45.12 126 SER A O 1
ATOM 995 N N . ALA A 1 127 ? -23.801 11.437 22.194 1.00 44.72 127 ALA A N 1
ATOM 996 C CA . ALA A 1 127 ? -22.649 10.992 21.399 1.00 44.72 127 ALA A CA 1
ATOM 997 C C . ALA A 1 127 ? -21.791 12.139 20.831 1.00 44.72 127 ALA A C 1
ATOM 999 O O . ALA A 1 127 ? -20.615 11.936 20.537 1.00 44.72 127 ALA A O 1
ATOM 1000 N N . ARG A 1 128 ? -22.366 13.339 20.662 1.00 45.19 128 ARG A N 1
ATOM 1001 C CA . ARG A 1 128 ? -21.637 14.534 20.209 1.00 45.19 128 ARG A CA 1
ATOM 1002 C C . ARG A 1 128 ? -20.675 15.070 21.276 1.00 45.19 128 ARG A C 1
ATOM 1004 O O . ARG A 1 128 ? -19.668 15.673 20.915 1.00 45.19 128 ARG A O 1
ATOM 1011 N N . ASP A 1 129 ? -20.980 14.825 22.550 1.00 45.00 129 ASP A N 1
ATOM 1012 C CA . ASP A 1 129 ? -20.270 15.424 23.678 1.00 45.00 129 ASP A CA 1
ATOM 1013 C C . ASP A 1 129 ? -19.329 14.434 24.389 1.00 45.00 129 ASP A C 1
ATOM 1015 O O . ASP A 1 129 ? -18.419 14.874 25.094 1.00 45.00 129 ASP A O 1
ATOM 1019 N N . THR A 1 130 ? -19.446 13.108 24.196 1.00 45.28 130 THR A N 1
ATOM 1020 C CA . THR A 1 130 ? -18.420 12.160 24.680 1.00 45.28 130 THR A CA 1
ATOM 1021 C C . THR A 1 130 ? -18.401 10.819 23.933 1.00 45.28 130 THR A C 1
ATOM 1023 O O . THR A 1 130 ? -19.373 10.068 23.901 1.00 45.28 130 THR A O 1
ATOM 1026 N N . LEU A 1 131 ? -17.225 10.450 23.420 1.00 44.34 131 LEU A N 1
ATOM 1027 C CA . LEU A 1 131 ? -16.910 9.127 22.858 1.00 44.34 131 LEU A CA 1
ATOM 1028 C C . LEU A 1 131 ? -17.083 7.958 23.830 1.00 44.34 131 LEU A C 1
ATOM 1030 O O . LEU A 1 131 ? -17.375 6.838 23.419 1.00 44.34 131 LEU A O 1
ATOM 1034 N N . HIS A 1 132 ? -16.934 8.246 25.118 1.00 42.78 132 HIS A N 1
ATOM 1035 C CA . HIS A 1 132 ? -17.053 7.297 26.216 1.00 42.78 132 HIS A CA 1
ATOM 1036 C C . HIS A 1 132 ? -18.490 6.781 26.423 1.00 42.78 132 HIS A C 1
ATOM 1038 O O . HIS A 1 132 ? -18.692 5.695 26.954 1.00 42.78 132 HIS A O 1
ATOM 1044 N N . GLU A 1 133 ? -19.509 7.513 25.963 1.00 43.03 133 GLU A N 1
ATOM 1045 C CA . GLU A 1 133 ? -20.911 7.080 26.071 1.00 43.03 133 GLU A CA 1
ATOM 1046 C C . GLU A 1 133 ? -21.383 6.286 24.840 1.00 43.03 133 GLU A C 1
ATOM 1048 O O . GLU A 1 133 ? -22.319 5.492 24.935 1.00 43.03 133 GLU A O 1
ATOM 1053 N N . ILE A 1 134 ? -20.692 6.414 23.696 1.00 44.94 134 ILE A N 1
ATOM 1054 C CA . ILE A 1 134 ? -20.873 5.519 22.538 1.00 44.94 134 ILE A CA 1
ATOM 1055 C C . ILE A 1 134 ? -20.500 4.085 22.935 1.00 44.94 134 ILE A C 1
ATOM 1057 O O . ILE A 1 134 ? -21.169 3.147 22.518 1.00 44.94 134 ILE A O 1
ATOM 1061 N N . GLU A 1 135 ? -19.478 3.914 23.777 1.00 44.03 135 GLU A N 1
ATOM 1062 C CA . GLU A 1 135 ? -19.095 2.624 24.369 1.00 44.03 135 GLU A CA 1
ATOM 1063 C C . GLU A 1 135 ? -20.206 2.011 25.218 1.00 44.03 135 GLU A C 1
ATOM 1065 O O . GLU A 1 135 ? -20.550 0.853 25.005 1.00 44.03 135 GLU A O 1
ATOM 1070 N N . GLN A 1 136 ? -20.825 2.800 26.098 1.00 45.31 136 GLN A N 1
ATOM 1071 C CA . GLN A 1 136 ? -21.918 2.344 26.968 1.00 45.31 136 GLN A CA 1
ATOM 1072 C C . GLN A 1 136 ? -23.189 1.968 26.189 1.00 45.31 136 GLN A C 1
ATOM 1074 O O . GLN A 1 136 ? -23.956 1.105 26.603 1.00 45.31 136 GLN A O 1
ATOM 1079 N N . LEU A 1 137 ? -23.415 2.577 25.023 1.00 42.00 137 LEU A N 1
ATOM 1080 C CA . LEU A 1 137 ? -24.501 2.195 24.111 1.00 42.00 137 LEU A CA 1
ATOM 1081 C C . LEU A 1 137 ? -24.239 0.895 23.347 1.00 42.00 137 LEU A C 1
ATOM 1083 O O . LEU A 1 137 ? -25.169 0.295 22.808 1.00 42.00 137 LEU A O 1
ATOM 1087 N N . CYS A 1 138 ? -22.980 0.471 23.297 1.00 42.88 138 CYS A N 1
ATOM 1088 C CA . CYS A 1 138 ? -22.514 -0.715 22.595 1.00 42.88 138 CYS A CA 1
ATOM 1089 C C . CYS A 1 138 ? -22.297 -1.910 23.539 1.00 42.88 138 CYS A C 1
ATOM 1091 O O . CYS A 1 138 ? -21.677 -2.887 23.130 1.00 42.88 138 CYS A O 1
ATOM 1093 N N . ASP A 1 139 ? -22.850 -1.878 24.760 1.00 43.31 139 ASP A N 1
ATOM 1094 C CA . ASP A 1 139 ? -22.846 -3.009 25.708 1.00 43.31 139 ASP A CA 1
ATOM 1095 C C . ASP A 1 139 ? -23.525 -4.279 25.144 1.00 43.31 139 ASP A C 1
ATOM 1097 O O . ASP A 1 139 ? -23.381 -5.374 25.689 1.00 43.31 139 ASP A O 1
ATOM 1101 N N . ALA A 1 140 ? -24.230 -4.162 24.013 1.00 42.53 140 ALA A N 1
ATOM 1102 C CA . ALA A 1 140 ? -24.573 -5.284 23.148 1.00 42.53 140 ALA A CA 1
ATOM 1103 C C . ALA A 1 140 ? -23.584 -5.371 21.966 1.00 42.53 140 ALA A C 1
ATOM 1105 O O . ALA A 1 140 ? -23.321 -4.351 21.321 1.00 42.53 140 ALA A O 1
ATOM 1106 N N . PRO A 1 141 ? -23.076 -6.569 21.608 1.00 45.00 141 PRO A N 1
ATOM 1107 C CA . PRO A 1 141 ? -22.141 -6.721 20.500 1.00 45.00 141 PRO A CA 1
ATOM 1108 C C . PRO A 1 141 ? -22.759 -6.193 19.198 1.00 45.00 141 PRO A C 1
ATOM 1110 O O . PRO A 1 141 ? -23.627 -6.826 18.600 1.00 45.00 141 PRO A O 1
ATOM 1113 N N . LEU A 1 142 ? -22.306 -5.015 18.757 1.00 46.09 142 LEU A N 1
ATOM 1114 C CA . LEU A 1 142 ? -22.560 -4.486 17.421 1.00 46.09 142 LEU A CA 1
ATOM 1115 C C . LEU A 1 142 ? -22.132 -5.525 16.382 1.00 46.09 142 LEU A C 1
ATOM 1117 O O . LEU A 1 142 ? -20.944 -5.769 16.177 1.00 46.09 142 LEU A O 1
ATOM 1121 N N . SER A 1 143 ? -23.119 -6.127 15.731 1.00 42.66 143 SER A N 1
ATOM 1122 C CA . SER A 1 143 ? -22.921 -6.987 14.577 1.00 42.66 143 SER A CA 1
ATOM 1123 C C . SER A 1 143 ? -23.171 -6.148 13.333 1.00 42.66 143 SER A C 1
ATOM 1125 O O . SER A 1 143 ? -24.298 -5.738 13.059 1.00 42.66 143 SER A O 1
ATOM 1127 N N . PHE A 1 144 ? -22.100 -5.842 12.607 1.00 48.91 144 PHE A N 1
ATOM 1128 C CA . PHE A 1 144 ? -22.214 -5.210 11.301 1.00 48.91 144 PHE A CA 1
ATOM 1129 C C . PHE A 1 144 ? -22.670 -6.256 10.298 1.00 48.91 144 PHE A C 1
ATOM 1131 O O . PHE A 1 144 ? -22.214 -7.397 10.327 1.00 48.91 144 PHE A O 1
ATOM 1138 N N . VAL A 1 145 ? -23.552 -5.829 9.398 1.00 45.31 145 VAL A N 1
ATOM 1139 C CA . VAL A 1 145 ? -24.290 -6.705 8.481 1.00 45.31 145 VAL A CA 1
ATOM 1140 C C . VAL A 1 145 ? -23.370 -7.502 7.547 1.00 45.31 145 VAL A C 1
ATOM 1142 O O . VAL A 1 145 ? -23.780 -8.561 7.087 1.00 45.31 145 VAL A O 1
ATOM 1145 N N . ASP A 1 146 ? -22.136 -7.038 7.290 1.00 54.88 146 ASP A N 1
ATOM 1146 C CA . ASP A 1 146 ? -21.200 -7.774 6.436 1.00 54.88 146 ASP A CA 1
ATOM 1147 C C . ASP A 1 146 ? -19.713 -7.337 6.569 1.00 54.88 146 ASP A C 1
ATOM 1149 O O . ASP A 1 146 ? -19.312 -6.309 5.997 1.00 54.88 146 ASP A O 1
ATOM 1153 N N . PRO A 1 147 ? -18.870 -8.102 7.291 1.00 55.91 147 PRO A N 1
ATOM 1154 C CA . PRO A 1 147 ? -17.416 -7.908 7.358 1.00 55.91 147 PRO A CA 1
ATOM 1155 C C . PRO A 1 147 ? -16.705 -8.090 6.010 1.00 55.91 147 PRO A C 1
ATOM 1157 O O . PRO A 1 147 ? -15.629 -7.527 5.801 1.00 55.91 147 PRO A O 1
ATOM 1160 N N . GLU A 1 148 ? -17.300 -8.820 5.062 1.00 58.16 148 GLU A N 1
ATOM 1161 C CA . GLU A 1 148 ? -16.714 -9.064 3.737 1.00 58.16 148 GLU A CA 1
ATOM 1162 C C . GLU A 1 148 ? -16.589 -7.760 2.930 1.00 58.16 148 GLU A C 1
ATOM 1164 O O . GLU A 1 148 ? -15.754 -7.634 2.035 1.00 58.16 148 GLU A O 1
ATOM 1169 N N . THR A 1 149 ? -17.353 -6.727 3.302 1.00 63.78 149 THR A N 1
ATOM 1170 C CA . THR A 1 149 ? -17.312 -5.402 2.668 1.00 63.78 149 THR A CA 1
ATOM 1171 C C . THR A 1 149 ? -16.286 -4.445 3.274 1.00 63.78 149 THR A C 1
ATOM 1173 O O . THR A 1 149 ? -16.233 -3.280 2.876 1.00 63.78 149 THR A O 1
ATOM 1176 N N . TRP A 1 150 ? -15.487 -4.870 4.253 1.00 64.75 150 TRP A N 1
ATOM 1177 C CA . TRP A 1 150 ? -14.599 -3.967 4.996 1.00 64.75 150 TRP A CA 1
ATOM 1178 C C . TRP A 1 150 ? -13.258 -3.740 4.323 1.00 64.75 150 TRP A C 1
ATOM 1180 O O . TRP A 1 150 ? -12.702 -2.647 4.399 1.00 64.75 150 TRP A O 1
ATOM 1190 N N . ILE A 1 151 ? -12.780 -4.729 3.581 1.00 71.62 151 ILE A N 1
ATOM 1191 C CA . ILE A 1 151 ? -11.545 -4.623 2.820 1.00 71.62 151 ILE A CA 1
ATOM 1192 C C . ILE A 1 151 ? -11.907 -4.572 1.345 1.00 71.62 151 ILE A C 1
ATOM 1194 O O . ILE A 1 151 ? -12.578 -5.446 0.807 1.00 71.62 151 ILE A O 1
ATOM 1198 N N . VAL A 1 152 ? -11.498 -3.501 0.677 1.00 77.88 152 VAL A N 1
ATOM 1199 C CA . VAL A 1 152 ? -11.494 -3.446 -0.780 1.00 77.88 152 VAL A CA 1
ATOM 1200 C C . VAL A 1 152 ? -10.356 -4.337 -1.256 1.00 77.88 152 VAL A C 1
ATOM 1202 O O . VAL A 1 152 ? -9.185 -4.058 -0.994 1.00 77.88 152 VAL A O 1
ATOM 1205 N N . THR A 1 153 ? -10.711 -5.397 -1.975 1.00 74.88 153 THR A N 1
ATOM 1206 C CA . THR A 1 153 ? -9.766 -6.367 -2.537 1.00 74.88 153 THR A CA 1
ATOM 1207 C C . THR A 1 153 ? -9.493 -6.151 -4.025 1.00 74.88 153 THR A C 1
ATOM 1209 O O . THR A 1 153 ? -8.770 -6.953 -4.611 1.00 74.88 153 THR A O 1
ATOM 1212 N N . GLU A 1 154 ? -10.008 -5.072 -4.628 1.00 82.00 154 GLU A N 1
ATOM 1213 C CA . GLU A 1 154 ? -9.810 -4.719 -6.043 1.00 82.00 154 GLU A CA 1
ATOM 1214 C C . GLU A 1 154 ? -8.361 -4.909 -6.491 1.00 82.00 154 GLU A C 1
ATOM 1216 O O . GLU A 1 154 ? -7.444 -4.425 -5.836 1.00 82.00 154 GLU A O 1
ATOM 1221 N N . SER A 1 155 ? -8.160 -5.582 -7.624 1.00 69.69 155 SER A N 1
ATOM 1222 C CA . SER A 1 155 ? -6.865 -5.980 -8.207 1.00 69.69 155 SER A CA 1
ATOM 1223 C C . SER A 1 155 ? -5.980 -4.824 -8.694 1.00 69.69 155 SER A C 1
ATOM 1225 O O . SER A 1 155 ? -5.005 -5.046 -9.399 1.00 69.69 155 SER A O 1
ATOM 1227 N N . ASN A 1 156 ? -6.359 -3.584 -8.387 1.00 80.94 156 ASN A N 1
ATOM 1228 C CA . ASN A 1 156 ? -5.538 -2.405 -8.589 1.00 80.94 156 ASN A CA 1
ATOM 1229 C C . ASN A 1 156 ? -5.574 -1.592 -7.292 1.00 80.94 156 ASN A C 1
ATOM 1231 O O . ASN A 1 156 ? -6.521 -0.840 -7.073 1.00 80.94 156 ASN A O 1
ATOM 1235 N N . VAL A 1 157 ? -4.541 -1.698 -6.456 1.00 88.00 157 VAL A N 1
ATOM 1236 C CA . VAL A 1 157 ? -4.326 -0.822 -5.295 1.00 88.00 157 VAL A CA 1
ATOM 1237 C C . VAL A 1 157 ? -3.991 0.596 -5.776 1.00 88.00 157 VAL A C 1
ATOM 1239 O O . VAL A 1 157 ? -2.832 1.006 -5.838 1.00 88.00 157 VAL A O 1
ATOM 1242 N N . ARG A 1 158 ? -5.026 1.325 -6.199 1.00 91.69 158 ARG A N 1
ATOM 1243 C CA . ARG A 1 158 ? -4.981 2.756 -6.521 1.00 91.69 158 ARG A CA 1
ATOM 1244 C C . ARG A 1 158 ? -5.150 3.578 -5.253 1.00 91.69 158 ARG A C 1
ATOM 1246 O O . ARG A 1 158 ? -5.518 3.049 -4.203 1.00 91.69 158 ARG A O 1
ATOM 1253 N N . PHE A 1 159 ? -4.946 4.883 -5.362 1.00 90.88 159 PHE A N 1
ATOM 1254 C CA . PHE A 1 159 ? -5.112 5.779 -4.227 1.00 90.88 159 PHE A CA 1
ATOM 1255 C C . PHE A 1 159 ? -6.516 5.669 -3.603 1.00 90.88 159 PHE A C 1
ATOM 1257 O O . PHE A 1 159 ? -6.638 5.597 -2.385 1.00 90.88 159 PHE A O 1
ATOM 1264 N N . GLU A 1 160 ? -7.564 5.498 -4.412 1.00 89.62 160 GLU A N 1
ATOM 1265 C CA . GLU A 1 160 ? -8.942 5.323 -3.937 1.00 89.62 160 GLU A CA 1
ATOM 1266 C C . GLU A 1 160 ? -9.157 3.994 -3.194 1.00 89.62 160 GLU A C 1
ATOM 1268 O O . GLU A 1 160 ? -10.065 3.878 -2.371 1.00 89.62 160 GLU A O 1
ATOM 1273 N N . VAL A 1 161 ? -8.366 2.956 -3.490 1.00 90.31 161 VAL A N 1
ATOM 1274 C CA . VAL A 1 161 ? -8.388 1.690 -2.734 1.00 90.31 161 VAL A CA 1
ATOM 1275 C C . VAL A 1 161 ? -7.753 1.894 -1.365 1.00 90.31 161 VAL A C 1
ATOM 1277 O O . VAL A 1 161 ? -8.349 1.497 -0.366 1.00 90.31 161 VAL A O 1
ATOM 1280 N N . ILE A 1 162 ? -6.601 2.572 -1.310 1.00 89.88 162 ILE A N 1
ATOM 1281 C CA . ILE A 1 162 ? -5.931 2.930 -0.053 1.00 89.88 162 ILE A CA 1
ATOM 1282 C C . ILE A 1 162 ? -6.867 3.790 0.800 1.00 89.88 162 ILE A C 1
ATOM 1284 O O . ILE A 1 162 ? -7.135 3.444 1.945 1.00 89.88 162 ILE A O 1
ATOM 1288 N N . GLU A 1 163 ? -7.445 4.856 0.238 1.00 86.81 163 GLU A N 1
ATOM 1289 C CA . GLU A 1 163 ? -8.384 5.725 0.953 1.00 86.81 163 GLU A CA 1
ATOM 1290 C C . GLU A 1 163 ? -9.603 4.968 1.465 1.00 86.81 163 GLU A C 1
ATOM 1292 O O . GLU A 1 163 ? -10.011 5.187 2.601 1.00 86.81 163 GLU A O 1
ATOM 1297 N N . ARG A 1 164 ? -10.189 4.069 0.667 1.00 83.81 164 ARG A N 1
ATOM 1298 C CA . ARG A 1 164 ? -11.338 3.274 1.114 1.00 83.81 164 ARG A CA 1
ATOM 1299 C C . ARG A 1 164 ? -10.964 2.303 2.222 1.00 83.81 164 ARG A C 1
ATOM 1301 O O . ARG A 1 164 ? -11.721 2.212 3.182 1.00 83.81 164 ARG A O 1
ATOM 1308 N N . ASN A 1 165 ? -9.830 1.617 2.120 1.00 83.62 165 ASN A N 1
ATOM 1309 C CA . ASN A 1 165 ? -9.364 0.700 3.159 1.00 83.62 165 ASN A CA 1
ATOM 1310 C C . ASN A 1 165 ? -9.029 1.455 4.449 1.00 83.62 165 ASN A C 1
ATOM 1312 O O . ASN A 1 165 ? -9.560 1.113 5.503 1.00 83.62 165 ASN A O 1
ATOM 1316 N N . CYS A 1 166 ? -8.279 2.556 4.361 1.00 79.44 166 CYS A N 1
ATOM 1317 C CA . CYS A 1 166 ? -8.040 3.446 5.495 1.00 79.44 166 CYS A CA 1
ATOM 1318 C C . CYS A 1 166 ? -9.355 3.983 6.072 1.00 79.44 166 CYS A C 1
ATOM 1320 O O . CYS A 1 166 ? -9.550 3.967 7.283 1.00 79.44 166 CYS A O 1
ATOM 1322 N N . LYS A 1 167 ? -10.306 4.400 5.225 1.00 74.38 167 LYS A N 1
ATOM 1323 C CA . LYS A 1 167 ? -11.625 4.871 5.665 1.00 74.38 167 LYS A CA 1
ATOM 1324 C C . LYS A 1 167 ? -12.383 3.800 6.440 1.00 74.38 167 LYS A C 1
ATOM 1326 O O . LYS A 1 167 ? -12.898 4.090 7.517 1.00 74.38 167 LYS A O 1
ATOM 1331 N N . ARG A 1 168 ? -12.472 2.592 5.885 1.00 73.00 168 ARG A N 1
ATOM 1332 C CA . ARG A 1 168 ? -13.229 1.471 6.457 1.00 73.00 168 ARG A CA 1
ATOM 1333 C C . ARG A 1 168 ? -12.625 0.969 7.767 1.00 73.00 168 ARG A C 1
ATOM 1335 O O . ARG A 1 168 ? -13.389 0.524 8.612 1.00 73.00 168 ARG A O 1
ATOM 1342 N N . LEU A 1 169 ? -11.309 1.100 7.942 1.00 72.19 169 LEU A N 1
ATOM 1343 C CA . LEU A 1 169 ? -10.601 0.718 9.167 1.00 72.19 169 LEU A CA 1
ATOM 1344 C C . LEU A 1 169 ? -10.325 1.879 10.136 1.00 72.19 169 LEU A C 1
ATOM 1346 O O . LEU A 1 169 ? -9.675 1.676 11.153 1.00 72.19 169 LEU A O 1
ATOM 1350 N N . GLY A 1 170 ? -10.798 3.095 9.843 1.00 68.06 170 GLY A N 1
ATOM 1351 C CA . GLY A 1 170 ? -10.603 4.245 10.734 1.00 68.06 170 GLY A CA 1
ATOM 1352 C C . GLY A 1 170 ? -9.199 4.866 10.717 1.00 68.06 170 GLY A C 1
ATOM 1353 O O . GLY A 1 170 ? -8.904 5.701 11.556 1.00 68.06 170 GLY A O 1
ATOM 1354 N N . LEU A 1 171 ? -8.352 4.531 9.744 1.00 76.25 171 LEU A N 1
ATOM 1355 C CA . LEU A 1 171 ? -6.987 5.048 9.632 1.00 76.25 171 LEU A CA 1
ATOM 1356 C C . LEU A 1 171 ? -6.947 6.450 8.985 1.00 76.25 171 LEU A C 1
ATOM 1358 O O . LEU A 1 171 ? -7.694 6.732 8.031 1.00 76.25 171 LEU A O 1
ATOM 1362 N N . ASP A 1 172 ? -6.050 7.327 9.454 1.00 76.44 172 ASP A N 1
ATOM 1363 C CA . ASP A 1 172 ? -5.850 8.661 8.868 1.00 76.44 172 ASP A CA 1
ATOM 1364 C C . ASP A 1 172 ? -4.892 8.627 7.669 1.00 76.44 172 ASP A C 1
ATOM 1366 O O . ASP A 1 172 ? -3.676 8.760 7.788 1.00 76.44 172 ASP A O 1
ATOM 1370 N N . VAL A 1 173 ? -5.461 8.522 6.469 1.00 84.69 173 VAL A N 1
ATOM 1371 C CA . VAL A 1 173 ? -4.706 8.558 5.207 1.00 84.69 173 VAL A CA 1
ATOM 1372 C C . VAL A 1 173 ? -3.905 9.854 5.000 1.00 84.69 173 VAL A C 1
ATOM 1374 O O . VAL A 1 173 ? -2.960 9.861 4.212 1.00 84.69 173 VAL A O 1
ATOM 1377 N N . ARG A 1 174 ? -4.240 10.963 5.680 1.00 85.25 174 ARG A N 1
ATOM 1378 C CA . 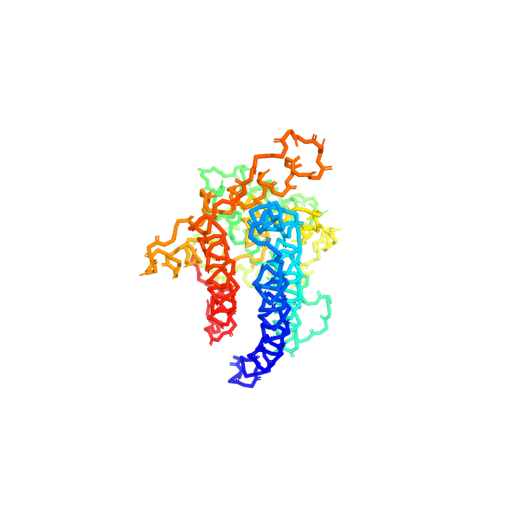ARG A 1 174 ? -3.445 12.202 5.599 1.00 85.25 174 ARG A CA 1
ATOM 1379 C C . ARG A 1 174 ? -2.068 12.008 6.215 1.00 85.25 174 ARG A C 1
ATOM 1381 O O . ARG A 1 174 ? -1.106 12.542 5.683 1.00 85.25 174 ARG A O 1
ATOM 1388 N N . ARG A 1 175 ? -1.963 11.191 7.261 1.00 84.12 175 ARG A N 1
ATOM 1389 C CA . ARG A 1 175 ? -0.683 10.884 7.898 1.00 84.12 175 ARG A CA 1
ATOM 1390 C C . ARG A 1 175 ? 0.227 10.068 6.983 1.00 84.12 175 ARG A C 1
ATOM 1392 O O . ARG A 1 175 ? 1.391 10.417 6.831 1.00 84.12 175 ARG A O 1
ATOM 1399 N N . LEU A 1 176 ? -0.328 9.086 6.266 1.00 88.62 176 LEU A N 1
ATOM 1400 C CA . LEU A 1 176 ? 0.397 8.375 5.204 1.00 88.62 176 LEU A CA 1
ATOM 1401 C C . LEU A 1 176 ? 0.925 9.335 4.121 1.00 88.62 176 LEU A C 1
ATOM 1403 O O . LEU A 1 176 ? 2.044 9.166 3.644 1.00 88.62 176 LEU A O 1
ATOM 1407 N N . LYS A 1 177 ? 0.137 10.350 3.732 1.00 89.81 177 LYS A N 1
ATOM 1408 C CA . LYS A 1 177 ? 0.603 11.385 2.792 1.00 89.81 177 LYS A CA 1
ATOM 1409 C C . LYS A 1 177 ? 1.768 12.181 3.376 1.00 89.81 177 LYS A C 1
ATOM 1411 O O . LYS A 1 177 ? 2.776 12.324 2.696 1.00 89.81 177 LYS A O 1
ATOM 1416 N N . SER A 1 178 ? 1.650 12.639 4.622 1.00 88.38 178 SER A N 1
ATOM 1417 C CA . SER A 1 178 ? 2.694 13.425 5.287 1.00 88.38 178 SER A CA 1
ATOM 1418 C C . SER A 1 178 ? 4.026 12.675 5.380 1.00 88.38 178 SER A C 1
ATOM 1420 O O . SER A 1 178 ? 5.052 13.252 5.036 1.00 88.38 178 SER A O 1
ATOM 1422 N N . LEU A 1 179 ? 4.008 11.380 5.718 1.00 88.31 179 LEU A N 1
ATOM 1423 C CA . LEU A 1 179 ? 5.217 10.542 5.764 1.00 88.31 179 LEU A CA 1
ATOM 1424 C C . LEU A 1 179 ? 5.957 10.482 4.414 1.00 88.31 179 LEU A C 1
ATOM 1426 O O . LEU A 1 179 ? 7.182 10.407 4.366 1.00 88.31 179 LEU A O 1
ATOM 1430 N N . LEU A 1 180 ? 5.228 10.526 3.296 1.00 89.38 180 LEU A N 1
ATOM 1431 C CA . LEU A 1 180 ? 5.826 10.542 1.956 1.00 89.38 180 LEU A CA 1
ATOM 1432 C C . LEU A 1 180 ? 6.294 11.940 1.538 1.00 89.38 180 LEU A C 1
ATOM 1434 O O . LEU A 1 180 ? 7.331 12.079 0.885 1.00 89.38 180 LEU A O 1
ATOM 1438 N N . GLU A 1 181 ? 5.560 12.979 1.933 1.00 90.44 181 GLU A N 1
ATOM 1439 C CA . GLU A 1 181 ? 5.894 14.375 1.638 1.00 90.44 181 GLU A CA 1
ATOM 1440 C C . GLU A 1 181 ? 7.206 14.816 2.307 1.00 90.44 181 GLU A C 1
ATOM 1442 O O . GLU A 1 181 ? 7.939 15.621 1.727 1.00 90.44 181 GLU A O 1
ATOM 1447 N N . GLU A 1 182 ? 7.573 14.228 3.451 1.00 85.75 182 GLU A N 1
ATOM 1448 C CA . GLU A 1 182 ? 8.897 14.399 4.074 1.00 85.75 182 GLU A CA 1
ATOM 1449 C C . GLU A 1 182 ? 10.043 14.033 3.118 1.00 85.75 182 GLU A C 1
ATOM 1451 O O . GLU A 1 182 ? 11.086 14.686 3.102 1.00 85.75 182 GLU A O 1
ATOM 1456 N N . SER A 1 183 ? 9.816 13.047 2.249 1.00 83.06 183 SER A N 1
ATOM 1457 C CA . SER A 1 183 ? 10.754 12.620 1.204 1.00 83.06 183 SER A CA 1
ATOM 1458 C C . SER A 1 183 ? 10.508 13.300 -0.151 1.00 83.06 183 SER A C 1
ATOM 1460 O O . SER A 1 183 ? 11.028 12.844 -1.166 1.00 83.06 183 SER A O 1
ATOM 1462 N N . GLN A 1 184 ? 9.717 14.380 -0.194 1.00 89.00 184 GLN A N 1
ATOM 1463 C CA . GLN A 1 184 ? 9.309 15.083 -1.423 1.00 89.00 184 GLN A CA 1
ATOM 1464 C C . GLN A 1 184 ? 8.529 14.197 -2.416 1.00 89.00 184 GLN A C 1
ATOM 1466 O O . GLN A 1 184 ? 8.534 14.439 -3.625 1.00 89.00 184 GLN A O 1
ATOM 1471 N N . ILE A 1 185 ? 7.840 13.166 -1.916 1.00 90.06 185 ILE A N 1
ATOM 1472 C CA . ILE A 1 185 ? 7.033 12.246 -2.718 1.00 90.06 185 ILE A CA 1
ATOM 1473 C C . ILE A 1 185 ? 5.550 12.569 -2.532 1.00 90.06 185 ILE A C 1
ATOM 1475 O O . ILE A 1 185 ? 4.994 12.451 -1.443 1.00 90.06 185 ILE A O 1
ATOM 1479 N N . PHE A 1 186 ? 4.868 12.896 -3.628 1.00 92.00 186 PHE A N 1
ATOM 1480 C CA . PHE A 1 186 ? 3.427 13.137 -3.622 1.00 92.00 186 PHE A CA 1
ATOM 1481 C C . PHE A 1 186 ? 2.664 11.844 -3.942 1.00 92.00 186 PHE A C 1
ATOM 1483 O O . PHE A 1 186 ? 2.653 11.385 -5.085 1.00 92.00 186 PHE A O 1
ATOM 1490 N N . LEU A 1 187 ? 1.988 11.271 -2.940 1.00 91.50 187 LEU A N 1
ATOM 1491 C CA . LEU A 1 187 ? 1.337 9.954 -3.029 1.00 91.50 187 LEU A CA 1
ATOM 1492 C C . LEU A 1 187 ? 0.423 9.789 -4.254 1.00 91.50 187 LEU A C 1
ATOM 1494 O O . LEU A 1 187 ? 0.577 8.842 -5.021 1.00 91.50 187 LEU A O 1
ATOM 1498 N N . HIS A 1 188 ? -0.542 10.694 -4.436 1.00 93.25 188 HIS A N 1
ATOM 1499 C CA . HIS A 1 188 ? -1.549 10.562 -5.491 1.00 93.25 188 HIS A CA 1
ATOM 1500 C C . HIS A 1 188 ? -0.956 10.592 -6.912 1.00 93.25 188 HIS A C 1
ATOM 1502 O O . HIS A 1 188 ? -1.186 9.632 -7.650 1.00 93.25 188 HIS A O 1
ATOM 1508 N N . PRO A 1 189 ? -0.199 11.630 -7.330 1.00 94.12 189 PRO A N 1
ATOM 1509 C CA . PRO A 1 189 ? 0.351 11.666 -8.684 1.00 94.12 189 PRO A CA 1
ATOM 1510 C C . PRO A 1 189 ? 1.341 10.524 -8.949 1.00 94.12 189 PRO A C 1
ATOM 1512 O O . PRO A 1 189 ? 1.287 9.941 -10.029 1.00 94.12 189 PRO A O 1
ATOM 1515 N N . SER A 1 190 ? 2.179 10.144 -7.980 1.00 94.81 190 SER A N 1
ATOM 1516 C CA . SER A 1 190 ? 3.151 9.060 -8.170 1.00 94.81 190 SER A CA 1
ATOM 1517 C C . SER A 1 190 ? 2.491 7.682 -8.260 1.00 94.81 190 SER A C 1
ATOM 1519 O O . SER A 1 190 ? 2.833 6.888 -9.136 1.00 94.81 190 SER A O 1
ATOM 1521 N N . LEU A 1 191 ? 1.489 7.401 -7.414 1.00 95.06 191 LEU A N 1
ATOM 1522 C CA . LEU A 1 191 ? 0.742 6.143 -7.499 1.00 95.06 191 LEU A CA 1
ATOM 1523 C C . LEU A 1 191 ? -0.071 6.068 -8.788 1.00 95.06 191 LEU A C 1
ATOM 1525 O O 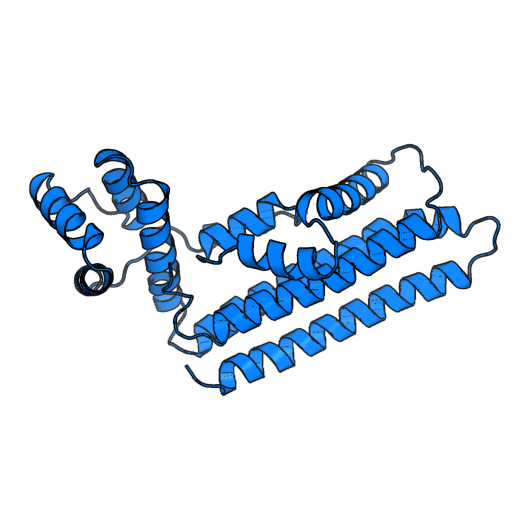. LEU A 1 191 ? -0.155 5.005 -9.404 1.00 95.06 191 LEU A O 1
ATOM 1529 N N . LYS A 1 192 ? -0.647 7.197 -9.211 1.00 94.25 192 LYS A N 1
ATOM 1530 C CA . LYS A 1 192 ? -1.341 7.294 -10.490 1.00 94.25 192 LYS A CA 1
ATOM 1531 C C . LYS A 1 192 ? -0.399 6.997 -11.656 1.00 94.25 192 LYS A C 1
ATOM 1533 O O . LYS A 1 192 ? -0.762 6.178 -12.491 1.00 94.25 192 LYS A O 1
ATOM 1538 N N . ASP A 1 193 ? 0.801 7.579 -11.685 1.00 94.12 193 ASP A N 1
ATOM 1539 C CA . ASP A 1 193 ? 1.790 7.306 -12.739 1.00 94.12 193 ASP A CA 1
ATOM 1540 C C . ASP A 1 193 ? 2.175 5.819 -12.794 1.00 94.12 193 ASP A C 1
ATOM 1542 O O . ASP A 1 193 ? 2.165 5.211 -13.867 1.00 94.12 193 ASP A O 1
ATOM 1546 N N . LEU A 1 194 ? 2.433 5.198 -11.637 1.00 95.25 194 LEU A N 1
ATOM 1547 C CA . LEU A 1 194 ? 2.753 3.772 -11.551 1.00 95.25 194 LEU A CA 1
ATOM 1548 C C . LEU A 1 194 ? 1.607 2.893 -12.087 1.00 95.25 194 LEU A C 1
ATOM 1550 O O . LEU A 1 194 ? 1.832 2.009 -12.918 1.00 95.25 194 LEU A O 1
ATOM 1554 N N . VAL A 1 195 ? 0.376 3.145 -11.631 1.00 94.38 195 VAL A N 1
ATOM 1555 C CA . VAL A 1 195 ? -0.824 2.390 -12.026 1.00 94.38 195 VAL A CA 1
ATOM 1556 C C . VAL A 1 195 ? -1.145 2.582 -13.505 1.00 94.38 195 VAL A C 1
ATOM 1558 O O . VAL A 1 195 ? -1.453 1.607 -14.192 1.00 94.38 195 VAL A O 1
ATOM 1561 N N . ASP A 1 196 ? -1.104 3.817 -14.001 1.00 92.62 196 ASP A N 1
ATOM 1562 C CA . ASP A 1 196 ? -1.418 4.133 -15.394 1.00 92.62 196 ASP A CA 1
ATOM 1563 C C . ASP A 1 196 ? -0.371 3.532 -16.329 1.00 92.62 196 ASP A C 1
ATOM 1565 O O . ASP A 1 196 ? -0.734 2.905 -17.321 1.00 92.62 196 ASP A O 1
ATOM 1569 N N . THR A 1 197 ? 0.915 3.623 -15.971 1.00 91.81 197 THR A N 1
ATOM 1570 C CA . THR A 1 197 ? 1.998 2.995 -16.740 1.00 91.81 197 THR A CA 1
ATOM 1571 C C . THR A 1 197 ? 1.810 1.482 -16.801 1.00 91.81 197 THR A C 1
ATOM 1573 O O . THR A 1 197 ? 1.830 0.904 -17.886 1.00 91.81 197 THR A O 1
ATOM 1576 N N . ARG A 1 198 ? 1.539 0.831 -15.662 1.00 92.44 198 ARG A N 1
ATOM 1577 C CA . ARG A 1 198 ? 1.227 -0.605 -15.615 1.00 92.44 198 ARG A CA 1
ATOM 1578 C C . ARG A 1 198 ? 0.017 -0.957 -16.481 1.00 92.44 198 ARG A C 1
ATOM 1580 O O . ARG A 1 198 ? 0.062 -1.955 -17.197 1.00 92.44 198 ARG A O 1
ATOM 1587 N N . ASN A 1 199 ? -1.065 -0.180 -16.407 1.00 91.06 199 ASN A N 1
ATOM 1588 C CA . ASN A 1 199 ? -2.288 -0.459 -17.162 1.00 91.06 199 ASN A CA 1
ATOM 1589 C C . ASN A 1 199 ? -2.084 -0.274 -18.665 1.00 91.06 199 ASN A C 1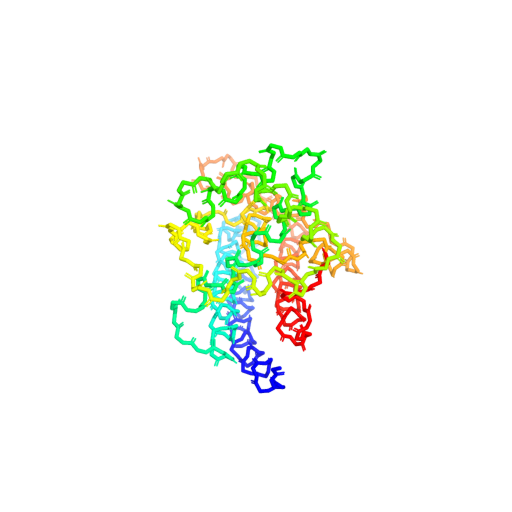
ATOM 1591 O O . ASN A 1 199 ? -2.530 -1.132 -19.419 1.00 91.06 199 ASN A O 1
ATOM 1595 N N . GLY A 1 200 ? -1.372 0.768 -19.098 1.00 89.88 200 GLY A N 1
ATOM 1596 C CA . GLY A 1 200 ? -1.068 0.961 -20.515 1.00 89.88 200 GLY A CA 1
ATOM 1597 C C . GLY A 1 200 ? -0.295 -0.224 -21.096 1.00 89.88 200 GLY A C 1
ATOM 1598 O O . GLY A 1 200 ? -0.657 -0.760 -22.142 1.00 89.88 200 GLY A O 1
ATOM 1599 N N . ILE A 1 201 ? 0.695 -0.737 -20.356 1.00 88.25 201 ILE A N 1
ATOM 1600 C CA . ILE A 1 201 ? 1.446 -1.940 -20.753 1.00 88.25 201 ILE A CA 1
ATOM 1601 C C . ILE A 1 201 ? 0.532 -3.166 -20.820 1.00 88.25 201 ILE A C 1
ATOM 1603 O O . ILE A 1 201 ? 0.557 -3.904 -21.803 1.00 88.25 201 ILE A O 1
ATOM 1607 N N . ALA A 1 202 ? -0.288 -3.385 -19.789 1.00 85.62 202 ALA A N 1
ATOM 1608 C CA . ALA A 1 202 ? -1.189 -4.534 -19.720 1.00 85.62 202 ALA A CA 1
ATOM 1609 C C . ALA A 1 202 ? -2.270 -4.521 -20.818 1.00 85.62 202 ALA A C 1
ATOM 1611 O O . ALA A 1 202 ? -2.733 -5.583 -21.231 1.00 85.62 202 ALA A O 1
ATOM 1612 N N . HIS A 1 203 ? -2.664 -3.339 -21.296 1.00 86.62 203 HIS A N 1
ATOM 1613 C CA . HIS A 1 203 ? -3.655 -3.164 -22.359 1.00 86.62 203 HIS A CA 1
ATOM 1614 C C . HIS A 1 203 ? -3.050 -3.070 -23.767 1.00 86.62 203 HIS A C 1
ATOM 1616 O O . HIS A 1 203 ? -3.796 -2.955 -24.737 1.00 86.62 203 HIS A O 1
ATOM 1622 N N . GLY A 1 204 ? -1.726 -3.209 -23.898 1.00 78.00 204 GLY A N 1
ATOM 1623 C CA . GLY A 1 204 ? -1.051 -3.265 -25.193 1.00 78.00 204 GLY A CA 1
ATOM 1624 C C . GLY A 1 204 ? -0.860 -1.904 -25.862 1.00 78.00 204 GLY A C 1
ATOM 1625 O O . GLY A 1 204 ? -0.728 -1.854 -27.086 1.00 78.00 204 GLY A O 1
ATOM 1626 N N . ASP A 1 205 ? -0.830 -0.814 -25.088 1.00 77.94 205 ASP A N 1
ATOM 1627 C CA . ASP A 1 205 ? -0.492 0.509 -25.613 1.00 77.94 205 ASP A CA 1
ATOM 1628 C C . ASP A 1 205 ? 0.899 0.489 -26.266 1.00 77.94 205 ASP A C 1
ATOM 1630 O O . ASP A 1 205 ? 1.801 -0.251 -25.860 1.00 77.94 205 ASP A O 1
ATOM 1634 N N . SER A 1 206 ? 1.094 1.331 -27.286 1.00 66.88 206 SER A N 1
ATOM 1635 C CA . SER A 1 206 ? 2.372 1.455 -27.990 1.00 66.88 206 SER A CA 1
ATOM 1636 C C . SER A 1 206 ? 3.515 1.746 -27.007 1.00 66.88 206 SER A C 1
ATOM 1638 O O . SER A 1 206 ? 3.612 2.835 -26.436 1.00 66.88 206 SER A O 1
ATOM 1640 N N . ILE A 1 207 ? 4.375 0.739 -26.819 1.00 63.34 207 ILE A N 1
ATOM 1641 C CA . ILE A 1 207 ? 5.470 0.697 -25.843 1.00 63.34 207 ILE A CA 1
ATOM 1642 C C . ILE A 1 207 ? 6.456 1.832 -26.128 1.00 63.34 207 ILE A C 1
ATOM 1644 O O . ILE A 1 207 ? 7.314 1.733 -27.005 1.00 63.34 207 ILE A O 1
ATOM 1648 N N . THR A 1 208 ? 6.369 2.911 -25.352 1.00 73.75 208 THR A N 1
ATOM 1649 C CA . THR A 1 208 ? 7.404 3.950 -25.343 1.00 73.75 208 THR A CA 1
ATOM 1650 C C . THR A 1 208 ? 8.544 3.479 -24.435 1.00 73.75 208 THR A C 1
ATOM 1652 O O . THR A 1 208 ? 8.274 3.138 -23.283 1.00 73.75 208 THR A O 1
ATOM 1655 N N . PRO A 1 209 ? 9.805 3.409 -24.896 1.00 84.56 209 PRO A N 1
ATOM 1656 C CA . PRO A 1 209 ? 10.909 2.959 -24.051 1.00 84.56 209 PRO A CA 1
ATOM 1657 C C . PRO A 1 209 ? 11.012 3.791 -22.762 1.00 84.56 209 PRO A C 1
ATOM 1659 O O . PRO A 1 209 ? 10.980 5.023 -22.812 1.00 84.56 209 PRO A O 1
ATOM 1662 N N . LEU A 1 210 ? 11.128 3.125 -21.609 1.00 91.69 210 LEU A N 1
ATOM 1663 C CA . LEU A 1 210 ? 11.172 3.799 -20.312 1.00 91.69 210 LEU A CA 1
ATOM 1664 C C . LEU A 1 210 ? 12.607 4.233 -20.000 1.00 91.69 210 LEU A C 1
ATOM 1666 O O . LEU A 1 210 ? 13.518 3.404 -19.969 1.00 91.69 210 LEU A O 1
ATOM 1670 N N . GLN A 1 211 ? 12.799 5.533 -19.777 1.00 93.75 211 GLN A N 1
ATOM 1671 C CA . GLN A 1 211 ? 14.114 6.106 -19.482 1.00 93.75 211 GLN A CA 1
ATOM 1672 C C . GLN A 1 211 ? 14.606 5.719 -18.074 1.00 93.75 211 GLN A C 1
ATOM 1674 O O . GLN A 1 211 ? 13.774 5.467 -17.192 1.00 93.75 211 GLN A O 1
ATOM 1679 N N . PRO A 1 212 ? 15.935 5.670 -17.845 1.00 94.94 212 PRO A N 1
ATOM 1680 C CA . PRO A 1 212 ? 16.519 5.307 -16.553 1.00 94.94 212 PRO A CA 1
ATOM 1681 C C . PRO A 1 212 ? 15.964 6.119 -15.381 1.00 94.94 212 PRO A C 1
ATOM 1683 O O . PRO A 1 212 ? 15.642 5.549 -14.344 1.00 94.94 212 PRO A O 1
ATOM 1686 N N . GLU A 1 213 ? 15.796 7.426 -15.565 1.00 95.50 213 GLU A N 1
ATOM 1687 C CA . GLU A 1 213 ? 15.377 8.361 -14.519 1.00 95.50 213 GLU A CA 1
ATOM 1688 C C . GLU A 1 213 ? 13.935 8.092 -14.087 1.00 95.50 213 GLU A C 1
ATOM 1690 O O . GLU A 1 213 ? 13.611 8.146 -12.903 1.00 95.50 213 GLU A O 1
ATOM 1695 N N . ARG A 1 214 ? 13.061 7.742 -15.041 1.00 94.56 214 ARG A N 1
ATOM 1696 C CA . ARG A 1 214 ? 11.664 7.409 -14.737 1.00 94.56 214 ARG A CA 1
ATOM 1697 C C . ARG A 1 214 ? 11.540 6.041 -14.073 1.00 94.56 214 ARG A C 1
ATOM 1699 O O . ARG A 1 214 ? 10.726 5.888 -13.170 1.00 94.56 214 ARG A O 1
ATOM 1706 N N . TRP A 1 215 ? 12.350 5.061 -14.482 1.00 96.12 215 TRP A N 1
ATOM 1707 C CA . TRP A 1 215 ? 12.426 3.776 -13.778 1.00 96.12 215 TRP A CA 1
ATOM 1708 C C . TRP A 1 215 ? 12.871 3.963 -12.326 1.00 96.12 215 TRP A C 1
ATOM 1710 O O . TRP A 1 215 ? 12.209 3.471 -11.416 1.00 96.12 215 TRP A O 1
ATOM 1720 N N . GLU A 1 216 ? 13.948 4.721 -12.114 1.00 96.31 216 GLU A N 1
ATOM 1721 C CA . GLU A 1 216 ? 14.459 5.056 -10.785 1.00 96.31 216 GLU A CA 1
ATOM 1722 C C . GLU A 1 216 ? 13.391 5.749 -9.931 1.00 96.31 216 GLU A C 1
ATOM 1724 O O . GLU A 1 216 ? 13.169 5.353 -8.789 1.00 96.31 216 GLU A O 1
ATOM 1729 N N . ALA A 1 217 ? 12.672 6.723 -10.498 1.00 95.25 217 ALA A N 1
ATOM 1730 C CA . ALA A 1 217 ? 11.591 7.418 -9.807 1.00 95.25 217 ALA A CA 1
ATOM 1731 C C . ALA A 1 217 ? 10.461 6.467 -9.379 1.00 95.25 217 ALA A C 1
ATOM 1733 O O . ALA A 1 217 ? 10.041 6.509 -8.225 1.00 95.25 217 ALA A O 1
ATOM 1734 N N . LEU A 1 218 ? 9.999 5.576 -10.266 1.00 96.62 218 LEU A N 1
ATOM 1735 C CA . LEU A 1 218 ? 8.960 4.588 -9.943 1.00 96.62 218 LEU A CA 1
ATOM 1736 C C . LEU A 1 218 ? 9.437 3.568 -8.901 1.00 96.62 218 LEU A C 1
ATOM 1738 O O . LEU A 1 218 ? 8.671 3.199 -8.006 1.00 96.62 218 LEU A O 1
ATOM 1742 N N . ARG A 1 219 ? 10.693 3.116 -8.998 1.00 97.12 219 ARG A N 1
ATOM 1743 C CA . ARG A 1 219 ? 11.290 2.167 -8.050 1.00 97.12 219 ARG A CA 1
ATOM 1744 C C . ARG A 1 219 ? 11.425 2.789 -6.666 1.00 97.12 219 ARG A C 1
ATOM 1746 O O . ARG A 1 219 ? 10.961 2.203 -5.691 1.00 97.12 219 ARG A O 1
ATOM 1753 N N . SER A 1 220 ? 12.027 3.974 -6.598 1.00 95.75 220 SER A N 1
ATOM 1754 C CA . SER A 1 220 ? 12.200 4.742 -5.366 1.00 95.75 220 SER A CA 1
ATOM 1755 C C . SER A 1 220 ? 10.848 5.032 -4.720 1.00 95.75 220 SER A C 1
ATOM 1757 O O . SER A 1 220 ? 10.633 4.676 -3.566 1.00 95.75 220 SER A O 1
ATOM 1759 N N . PHE A 1 221 ? 9.884 5.526 -5.504 1.00 96.75 221 PHE A N 1
ATOM 1760 C CA . PHE A 1 221 ? 8.512 5.726 -5.048 1.00 96.75 221 PHE A CA 1
ATOM 1761 C C . PHE A 1 221 ? 7.897 4.456 -4.452 1.00 96.75 221 PHE A C 1
ATOM 1763 O O . PHE A 1 221 ? 7.309 4.516 -3.377 1.00 96.75 221 PHE A O 1
ATOM 1770 N N . THR A 1 222 ? 8.037 3.313 -5.127 1.00 97.44 222 THR A N 1
ATOM 1771 C CA . THR A 1 222 ? 7.471 2.038 -4.668 1.00 97.44 222 THR A CA 1
ATOM 1772 C C . THR A 1 222 ? 8.046 1.627 -3.314 1.00 97.44 222 THR A C 1
ATOM 1774 O O . THR A 1 222 ? 7.286 1.320 -2.400 1.00 97.44 222 THR A O 1
ATOM 1777 N N . LEU A 1 223 ? 9.371 1.673 -3.158 1.00 97.12 223 LEU A N 1
ATOM 1778 C CA . LEU A 1 223 ? 10.037 1.324 -1.900 1.00 97.12 223 LEU A CA 1
ATOM 1779 C C . LEU A 1 223 ? 9.679 2.307 -0.777 1.00 97.12 223 LEU A C 1
ATOM 1781 O O . LEU A 1 223 ? 9.343 1.884 0.327 1.00 97.12 223 LEU A O 1
ATOM 1785 N N . SER A 1 224 ? 9.665 3.612 -1.065 1.00 95.81 224 SER A N 1
ATOM 1786 C CA . SER A 1 224 ? 9.239 4.633 -0.104 1.00 95.81 224 SER A CA 1
ATOM 1787 C C . SER A 1 224 ? 7.780 4.465 0.305 1.00 95.81 224 SER A C 1
ATOM 1789 O O . SER A 1 224 ? 7.462 4.625 1.477 1.00 95.81 224 SER A O 1
ATOM 1791 N N . LEU A 1 225 ? 6.895 4.111 -0.629 1.00 95.56 225 LEU A N 1
ATOM 1792 C CA . LEU A 1 225 ? 5.489 3.843 -0.345 1.00 95.56 225 LEU A CA 1
ATOM 1793 C C . LEU A 1 225 ? 5.316 2.603 0.531 1.00 95.56 225 LEU A C 1
ATOM 1795 O O . LEU A 1 225 ? 4.520 2.638 1.469 1.00 95.56 225 LEU A O 1
ATOM 1799 N N . MET A 1 226 ? 6.068 1.535 0.263 1.00 96.88 226 MET A N 1
ATOM 1800 C CA . MET A 1 226 ? 6.097 0.349 1.119 1.00 96.88 226 MET A CA 1
ATOM 1801 C C . MET A 1 226 ? 6.519 0.725 2.546 1.00 96.88 226 MET A C 1
ATOM 1803 O O . MET A 1 226 ? 5.759 0.509 3.487 1.00 96.88 226 MET A O 1
ATOM 1807 N N . ASN A 1 227 ? 7.667 1.387 2.694 1.00 95.06 227 ASN A N 1
ATOM 1808 C CA . ASN A 1 227 ? 8.189 1.798 3.996 1.00 95.06 227 ASN A CA 1
ATOM 1809 C C . ASN A 1 227 ? 7.230 2.752 4.732 1.00 95.06 227 ASN A C 1
ATOM 1811 O O . ASN A 1 227 ? 6.892 2.534 5.889 1.00 95.06 227 ASN A O 1
ATOM 1815 N N . ALA A 1 228 ? 6.711 3.777 4.051 1.00 93.56 228 ALA A N 1
ATOM 1816 C CA . ALA A 1 228 ? 5.761 4.715 4.646 1.00 93.56 228 ALA A CA 1
ATOM 1817 C C . ALA A 1 228 ? 4.458 4.026 5.069 1.00 93.56 228 ALA A C 1
ATOM 1819 O O . ALA A 1 228 ? 3.902 4.363 6.109 1.00 93.56 228 ALA A O 1
ATOM 1820 N N . THR A 1 229 ? 3.972 3.048 4.296 1.00 93.94 229 THR A N 1
ATOM 1821 C CA . THR A 1 229 ? 2.769 2.289 4.669 1.00 93.94 229 THR A CA 1
ATOM 1822 C C . THR A 1 229 ? 3.033 1.400 5.881 1.00 93.94 229 THR A C 1
ATOM 1824 O O . THR A 1 229 ? 2.191 1.337 6.770 1.00 93.94 229 THR A O 1
ATOM 1827 N N . GLN A 1 230 ? 4.199 0.755 5.955 1.00 93.75 230 GLN A N 1
ATOM 1828 C CA . GLN A 1 230 ? 4.611 -0.022 7.124 1.00 93.75 230 GLN A CA 1
ATOM 1829 C C . GLN A 1 230 ? 4.671 0.850 8.379 1.00 93.75 230 GLN A C 1
ATOM 1831 O O . GLN A 1 230 ? 4.012 0.531 9.362 1.00 93.75 230 GLN A O 1
ATOM 1836 N N . LEU A 1 231 ? 5.395 1.972 8.322 1.00 89.88 231 LEU A N 1
ATOM 1837 C CA . LEU A 1 231 ? 5.525 2.911 9.438 1.00 89.88 231 LEU A CA 1
ATOM 1838 C C . LEU A 1 231 ? 4.169 3.484 9.854 1.00 89.88 231 LEU A C 1
ATOM 1840 O O . LEU A 1 231 ? 3.859 3.538 11.037 1.00 89.88 231 LEU A O 1
ATOM 1844 N N . PHE A 1 232 ? 3.324 3.841 8.888 1.00 88.31 232 PHE A N 1
ATOM 1845 C CA . PHE A 1 232 ? 1.969 4.313 9.151 1.00 88.31 232 PHE A CA 1
ATOM 1846 C C . PHE A 1 232 ? 1.123 3.284 9.913 1.00 88.31 232 PHE A C 1
ATOM 1848 O O . PHE A 1 232 ? 0.436 3.633 10.872 1.00 88.31 232 PHE A O 1
ATOM 1855 N N . LEU A 1 233 ? 1.161 2.019 9.490 1.00 87.06 233 LEU A N 1
ATOM 1856 C CA . LEU A 1 233 ? 0.420 0.939 10.143 1.00 87.06 233 LEU A CA 1
ATOM 1857 C C . LEU A 1 233 ? 1.030 0.569 11.502 1.00 87.06 233 LEU A C 1
ATOM 1859 O O . LEU A 1 233 ? 0.283 0.293 12.437 1.00 87.06 233 LEU A O 1
ATOM 1863 N N . LEU A 1 234 ? 2.358 0.627 11.632 1.00 85.81 234 LEU A N 1
ATOM 1864 C CA . LEU A 1 234 ? 3.060 0.456 12.901 1.00 85.81 234 LEU A CA 1
ATOM 1865 C C . LEU A 1 234 ? 2.641 1.527 13.904 1.00 85.81 234 LEU A C 1
ATOM 1867 O O . LEU A 1 234 ? 2.283 1.188 15.028 1.00 85.81 234 LEU A O 1
ATOM 1871 N N . GLU A 1 235 ? 2.683 2.803 13.514 1.00 79.56 235 GLU A N 1
ATOM 1872 C CA . GLU A 1 235 ? 2.241 3.920 14.354 1.00 79.56 235 GLU A CA 1
ATOM 1873 C C . GLU A 1 235 ? 0.791 3.713 14.796 1.00 79.56 235 GLU A C 1
ATOM 1875 O O . GLU A 1 235 ? 0.483 3.853 15.977 1.00 79.56 235 GLU A O 1
ATOM 1880 N N . ALA A 1 236 ? -0.080 3.295 13.871 1.00 76.88 236 ALA A N 1
ATOM 1881 C CA . ALA A 1 236 ? -1.484 3.025 14.164 1.00 76.88 236 ALA A CA 1
ATOM 1882 C C . ALA A 1 236 ? -1.703 1.868 15.162 1.00 76.88 236 ALA A C 1
ATOM 1884 O O . ALA A 1 236 ? -2.721 1.866 15.851 1.00 76.88 236 ALA A O 1
ATOM 1885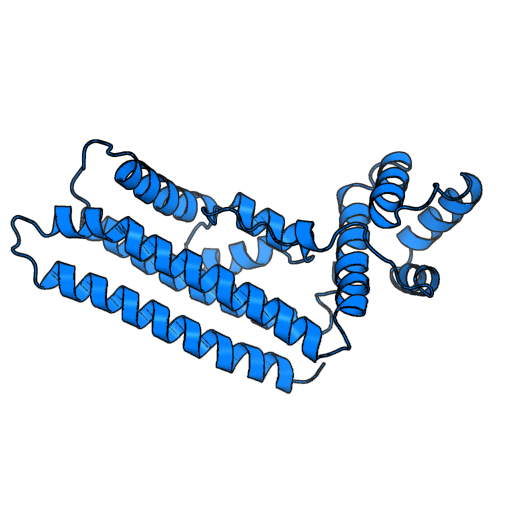 N N . ILE A 1 237 ? -0.784 0.896 15.242 1.00 74.81 237 ILE A N 1
ATOM 1886 C CA . ILE A 1 237 ? -0.821 -0.209 16.221 1.00 74.81 237 ILE A CA 1
ATOM 1887 C C . ILE A 1 237 ? -0.118 0.167 17.536 1.00 74.81 237 ILE A C 1
ATOM 1889 O O . ILE A 1 237 ? -0.521 -0.301 18.598 1.00 74.81 237 ILE A O 1
ATOM 1893 N N . SER A 1 238 ? 0.944 0.973 17.471 1.00 71.81 238 SER A N 1
ATOM 1894 C CA . SER A 1 238 ? 1.817 1.294 18.611 1.00 71.81 238 SER A CA 1
ATOM 1895 C C . SER A 1 238 ? 1.224 2.362 19.528 1.00 71.81 238 SER A C 1
ATOM 1897 O O . SER A 1 238 ? 1.409 2.299 20.742 1.00 71.81 238 SER A O 1
ATOM 1899 N N . ASP A 1 239 ? 0.500 3.331 18.964 1.00 59.31 239 ASP A N 1
ATOM 1900 C CA . ASP A 1 239 ? -0.323 4.258 19.735 1.00 59.31 239 ASP A CA 1
ATOM 1901 C C . ASP A 1 239 ? -1.682 3.596 19.994 1.00 59.31 239 ASP A C 1
ATOM 1903 O O . ASP A 1 239 ? -2.618 3.714 19.201 1.00 59.31 239 ASP A O 1
ATOM 1907 N N . ASP A 1 240 ? -1.820 2.947 21.152 1.00 47.47 240 ASP A N 1
ATOM 1908 C CA . ASP A 1 240 ? -3.078 2.384 21.679 1.00 47.47 240 ASP A CA 1
ATOM 1909 C C . ASP A 1 240 ? -4.309 3.305 21.571 1.00 47.47 240 ASP A C 1
ATOM 1911 O O . ASP A 1 240 ? -5.450 2.862 21.712 1.00 47.47 240 ASP A O 1
ATOM 1915 N N . GLY A 1 241 ? -4.090 4.604 21.364 1.00 43.62 241 GLY A N 1
ATOM 1916 C CA . GLY A 1 241 ? -5.119 5.622 21.233 1.00 43.62 241 GLY A CA 1
ATOM 1917 C C . GLY A 1 241 ? -5.611 5.913 19.813 1.00 43.62 241 GLY A C 1
ATOM 1918 O O . GLY A 1 241 ? -6.572 6.666 19.700 1.00 43.62 241 GLY A O 1
ATOM 1919 N N . TYR A 1 242 ? -5.031 5.371 18.731 1.00 44.09 242 TYR A N 1
ATOM 1920 C CA . TYR A 1 242 ? -5.383 5.812 17.362 1.00 44.09 242 TYR A CA 1
ATOM 1921 C C . TYR A 1 242 ? -6.420 4.966 16.618 1.00 44.09 242 TYR A C 1
ATOM 1923 O O . TYR A 1 242 ? -7.035 5.449 15.669 1.00 44.09 242 TYR A O 1
ATOM 1931 N N . LEU A 1 243 ? -6.788 3.800 17.153 1.00 45.62 243 LEU A N 1
ATOM 1932 C CA . LEU A 1 243 ? -8.132 3.260 16.911 1.00 45.62 243 LEU A CA 1
ATOM 1933 C C . LEU A 1 243 ? -9.219 4.126 17.614 1.00 45.62 243 LEU A C 1
ATOM 1935 O O . LEU A 1 243 ? -10.400 3.785 17.596 1.00 45.62 243 LEU A O 1
ATOM 1939 N N . LEU A 1 244 ? -8.842 5.245 18.258 1.00 37.19 244 LEU A N 1
ATOM 1940 C CA . LEU A 1 244 ? -9.699 6.101 19.085 1.00 37.19 244 LEU A CA 1
ATOM 1941 C C . LEU A 1 244 ? -9.367 7.621 19.034 1.00 37.19 244 LEU A C 1
ATOM 1943 O O . LEU A 1 244 ? -9.870 8.376 19.871 1.00 37.19 244 LEU A O 1
ATOM 1947 N N . ALA A 1 245 ? -8.625 8.135 18.057 1.00 27.23 245 ALA A N 1
ATOM 1948 C CA . ALA A 1 245 ? -8.388 9.577 17.901 1.00 27.23 245 ALA A CA 1
ATOM 1949 C C . ALA A 1 245 ? -8.308 9.875 16.399 1.00 27.23 245 ALA A C 1
ATOM 1951 O O . ALA A 1 245 ? -7.546 9.233 15.698 1.00 27.23 245 ALA A O 1
ATOM 1952 N N . SER A 1 246 ? -9.110 10.741 15.793 1.00 36.12 246 SER A N 1
ATOM 1953 C CA . SER A 1 246 ? -9.725 11.984 16.250 1.00 36.12 246 SER A CA 1
ATOM 1954 C C . SER A 1 246 ? -11.035 12.228 15.520 1.00 36.12 246 SER A C 1
ATOM 1956 O O . SER A 1 246 ? -10.998 12.109 14.270 1.00 36.12 246 SER A O 1
#

Solvent-accessible surface area (backbone atoms only — not comparable to full-atom values): 13667 Å² total; per-residue (Å²): 120,59,74,63,45,38,48,51,43,46,58,55,41,50,54,50,48,51,54,38,50,54,53,49,53,48,53,52,52,53,33,70,70,39,58,83,93,45,27,33,50,46,46,44,72,42,40,51,57,53,50,48,39,47,47,50,44,55,54,51,47,52,52,44,49,53,45,41,66,28,75,74,57,60,62,78,74,47,45,41,29,54,44,41,52,30,33,47,52,49,49,40,77,75,45,52,87,45,76,66,47,39,52,51,49,50,34,73,42,57,72,49,83,72,66,57,78,67,55,48,47,54,53,53,61,48,47,75,77,34,73,73,54,52,55,67,72,45,80,54,83,51,56,52,86,58,72,81,74,47,58,75,77,65,97,61,80,41,65,71,42,52,49,47,33,26,52,43,62,44,48,66,60,65,55,47,41,51,60,32,44,78,74,75,38,59,60,63,68,54,50,47,51,54,51,51,53,30,48,39,59,76,72,65,48,86,83,66,67,33,51,72,68,58,51,49,49,53,51,52,49,45,54,50,49,52,52,34,51,52,52,46,52,42,51,49,60,59,41,73,56,39,81,72,59,134

Sequence (246 aa):
MSSEHAEAFMLASDAVYDECQAGIATLDKIIVSCSSLYTNQARNALVPALYAYWERFFRVIFAEFLHCASVGSRPLHELNHNLGRLRLRRELETRAHTRDDLLRGLQTISGAQPPPLAEARKLLASARDTLHEIEQLCDAPLSFVDPETWIVTESNVRFEVIERNCKRLGLDVRRLKSLLEESQIFLHPSLKDLVDTRNGIAHGDSITPLQPERWEALRSFTLSLMNATQLFLLEAISDDGYLLAS

Foldseek 3Di:
DDPVLLVVLCVQLVVLLVVLLVQLVVLVVVLVPDDPVCSLVSLLVCLLVLQVSLLSSVVRSLVSLLVSVDVVDDDPLVSQQLLLLLLLLVQCVPQVPDLVSNQVSCCQFQVDDGDPPVVSVVVNVVVVPDPVVSVVVCPDRRHGPDPPPLQDPPPQPAPVNVVSNCSSRNADVVQLQVLQVVVVDGRHVLSVVSRVSSVCVVVPHDDDRHDPVNSVSNNVNSSSSSVSVSVSSSVCSVPPCRSPDD

Secondary structure (DSSP, 8-state):
--HHHHHHHHHHHHHHHHHHHHHHHHHHHHHHHS-TTTHHHHHHHHHHHHHHHHHHHHHHHHHHHHHHHHHTS--HHHHHHHHHHHHHHHHHHHHTTSHHHHHHHHHHHH-SPPP-HHHHHHHHHHHTT-HHHHHHHTSS----S-GGGSS---SS--HHHHHHHHHHTT--HHHHHHHHHTTT--HHHHHHHHHHHHHHHHTT---PPPPHHHHHHHHHHHHHHHHHHHHHHHHHHHSTTTTS--

Radius of gyration: 21.54 Å; Cα contacts (8 Å, |Δi|>4): 218; chains: 1; bounding box: 60×32×55 Å